Protein AF-A0A1I8I3X9-F1 (afdb_monomer_lite)

pLDDT: mean 83.06, std 10.06, range [55.97, 96.38]

Structure (mmCIF, N/CA/C/O backbone):
data_AF-A0A1I8I3X9-F1
#
_entry.id   AF-A0A1I8I3X9-F1
#
loop_
_atom_site.group_PDB
_atom_site.id
_atom_site.type_symbol
_atom_site.label_atom_id
_atom_site.label_alt_id
_atom_site.label_comp_id
_atom_site.label_asym_id
_atom_site.label_entity_id
_atom_site.label_seq_id
_atom_site.pdbx_PDB_ins_code
_atom_site.Cartn_x
_atom_site.Cartn_y
_atom_site.Cartn_z
_atom_site.occupancy
_atom_site.B_iso_or_equiv
_atom_site.auth_seq_id
_atom_site.auth_comp_id
_atom_site.auth_asym_id
_atom_site.auth_atom_id
_atom_site.pdbx_PDB_model_num
ATOM 1 N N . MET A 1 1 ? 7.802 4.369 -27.222 1.00 78.00 1 MET A N 1
ATOM 2 C CA . MET A 1 1 ? 7.535 5.773 -26.812 1.00 78.00 1 MET A CA 1
ATOM 3 C C . MET A 1 1 ? 6.047 6.148 -26.765 1.00 78.00 1 MET A C 1
ATOM 5 O O . MET A 1 1 ? 5.448 5.953 -25.715 1.00 78.00 1 MET A O 1
ATOM 9 N N . LEU A 1 2 ? 5.402 6.639 -27.840 1.00 81.94 2 LEU A N 1
ATOM 10 C CA . LEU A 1 2 ? 4.015 7.159 -27.764 1.00 81.94 2 LEU A CA 1
ATOM 11 C C . LEU A 1 2 ? 2.985 6.113 -27.310 1.00 81.94 2 LEU A C 1
ATOM 13 O O . LEU A 1 2 ? 2.137 6.417 -26.478 1.00 81.94 2 LEU A O 1
ATOM 17 N N . LEU A 1 3 ? 3.082 4.875 -27.800 1.00 85.06 3 LEU A N 1
ATOM 18 C CA . LEU A 1 3 ? 2.169 3.793 -27.419 1.00 85.06 3 LEU A CA 1
ATOM 19 C C . LEU A 1 3 ? 2.319 3.388 -25.942 1.00 85.06 3 LEU A C 1
ATOM 21 O O . LEU A 1 3 ? 1.323 3.149 -25.270 1.00 85.06 3 LEU A O 1
ATOM 25 N N . LEU A 1 4 ? 3.549 3.382 -25.419 1.00 81.75 4 LEU A N 1
ATOM 26 C CA . LEU A 1 4 ? 3.837 3.112 -24.005 1.00 81.75 4 LEU A CA 1
ATOM 27 C C . LEU A 1 4 ? 3.327 4.227 -23.094 1.00 81.75 4 LEU A C 1
ATOM 29 O O . LEU A 1 4 ? 2.744 3.937 -22.054 1.00 81.75 4 LEU A O 1
ATOM 33 N N . LEU A 1 5 ? 3.489 5.487 -23.505 1.00 84.06 5 LEU A N 1
ATOM 34 C CA . LEU A 1 5 ? 2.930 6.635 -22.792 1.00 84.06 5 LEU A CA 1
ATOM 35 C C . LEU A 1 5 ? 1.397 6.539 -22.720 1.00 84.06 5 LEU A C 1
ATOM 37 O O . LEU A 1 5 ? 0.822 6.644 -21.638 1.00 84.06 5 LEU A O 1
ATOM 41 N N . HIS A 1 6 ? 0.739 6.274 -23.854 1.00 88.44 6 HIS A N 1
ATOM 42 C CA . HIS A 1 6 ? -0.712 6.080 -23.896 1.00 88.44 6 HIS A CA 1
ATOM 43 C C . HIS A 1 6 ? -1.144 4.889 -23.034 1.00 88.44 6 HIS A C 1
ATOM 45 O O . HIS A 1 6 ? -2.090 5.007 -22.260 1.00 88.44 6 HIS A O 1
ATOM 51 N N . PHE A 1 7 ? -0.434 3.760 -23.105 1.00 88.00 7 PHE A N 1
ATOM 52 C CA . PHE A 1 7 ? -0.714 2.583 -22.284 1.00 88.00 7 PHE A CA 1
ATOM 53 C C . PHE A 1 7 ? -0.582 2.871 -20.782 1.00 88.00 7 PHE A C 1
ATOM 55 O O . PHE A 1 7 ? -1.478 2.517 -20.016 1.00 88.00 7 PHE A O 1
ATOM 62 N N . ALA A 1 8 ? 0.492 3.543 -20.358 1.00 85.38 8 ALA A N 1
ATOM 63 C CA . ALA A 1 8 ? 0.720 3.902 -18.960 1.00 85.38 8 ALA A CA 1
ATOM 64 C C . ALA A 1 8 ? -0.388 4.824 -18.425 1.00 85.38 8 ALA A C 1
ATOM 66 O O . ALA A 1 8 ? -0.934 4.572 -17.349 1.00 85.38 8 ALA A O 1
ATOM 67 N N . LEU A 1 9 ? -0.776 5.841 -19.203 1.00 86.56 9 LEU A N 1
ATOM 68 C CA . LEU A 1 9 ? -1.862 6.759 -18.849 1.00 86.56 9 LEU A CA 1
ATOM 69 C C . LEU A 1 9 ? -3.211 6.038 -18.761 1.00 86.56 9 LEU A C 1
ATOM 71 O O . LEU A 1 9 ? -3.914 6.172 -17.760 1.00 86.56 9 LEU A O 1
ATOM 75 N N . LEU A 1 10 ? -3.555 5.225 -19.764 1.00 87.56 10 LEU A N 1
ATOM 76 C CA . LEU A 1 10 ? -4.795 4.444 -19.758 1.00 87.56 10 LEU A CA 1
ATOM 77 C C . LEU A 1 10 ? -4.847 3.486 -18.565 1.00 87.56 10 LEU A C 1
ATOM 79 O O . LEU A 1 10 ? -5.894 3.355 -17.929 1.00 87.56 10 LEU A O 1
ATOM 83 N N . LYS A 1 11 ? -3.723 2.849 -18.213 1.00 87.44 11 LYS A N 1
ATOM 84 C CA . LYS A 1 11 ? -3.639 1.970 -17.042 1.00 87.44 11 LYS A CA 1
ATOM 85 C C . LYS A 1 11 ? -3.824 2.735 -15.739 1.00 87.44 11 LYS A C 1
ATOM 87 O O . LYS A 1 11 ? -4.622 2.286 -14.919 1.00 87.44 11 LYS A O 1
ATOM 92 N N . LEU A 1 12 ? -3.189 3.896 -15.580 1.00 86.00 12 LEU A N 1
ATOM 93 C CA . LEU A 1 12 ? -3.364 4.752 -14.404 1.00 86.00 12 LEU A CA 1
ATOM 94 C C . LEU A 1 12 ? -4.833 5.179 -14.228 1.00 86.00 12 LEU A C 1
ATOM 96 O O . LEU A 1 12 ? -5.385 5.064 -13.135 1.00 86.00 12 LEU A O 1
ATOM 100 N N . VAL A 1 13 ? -5.485 5.606 -15.314 1.00 88.88 13 VAL A N 1
ATOM 101 C CA . VAL A 1 13 ? -6.902 6.003 -15.299 1.00 88.88 13 VAL A CA 1
ATOM 102 C C . VAL A 1 13 ? -7.798 4.806 -14.988 1.00 88.88 13 VAL A C 1
ATOM 104 O O . VAL A 1 13 ? -8.651 4.892 -14.108 1.00 88.88 13 VAL A O 1
ATOM 107 N N . SER A 1 14 ? -7.582 3.664 -15.649 1.00 84.81 14 SER A N 1
ATOM 108 C CA . SER A 1 14 ? -8.362 2.449 -15.386 1.00 84.81 14 SER A CA 1
ATOM 109 C C . SER A 1 14 ? -8.220 1.976 -13.938 1.00 84.81 14 SER A C 1
ATOM 111 O O . SER A 1 14 ? -9.215 1.592 -13.327 1.00 84.81 14 SER A O 1
ATOM 113 N N . ALA A 1 15 ? -7.017 2.087 -13.360 1.00 84.50 15 ALA A N 1
ATOM 114 C CA . ALA A 1 15 ? -6.761 1.774 -11.963 1.00 84.50 15 ALA A CA 1
ATOM 115 C C . ALA A 1 15 ? -7.572 2.702 -11.050 1.00 84.50 15 ALA A C 1
ATOM 117 O O . ALA A 1 15 ? -8.326 2.215 -10.211 1.00 84.50 15 ALA A O 1
ATOM 118 N N . ALA A 1 16 ? -7.507 4.019 -11.265 1.00 86.44 16 ALA A N 1
ATOM 119 C CA . ALA A 1 16 ? -8.288 4.988 -10.495 1.00 86.44 16 ALA A CA 1
ATOM 120 C C . ALA A 1 16 ? -9.801 4.708 -10.564 1.00 86.44 16 ALA A C 1
ATOM 122 O O . ALA A 1 16 ? -10.480 4.739 -9.538 1.00 86.44 16 ALA A O 1
ATOM 123 N N . VAL A 1 17 ? -10.318 4.347 -11.743 1.00 87.94 17 VAL A N 1
ATOM 124 C CA . VAL A 1 17 ? -11.725 3.955 -11.902 1.00 87.94 17 VAL A CA 1
ATOM 125 C C . VAL A 1 17 ? -12.014 2.689 -11.095 1.00 87.94 17 VAL A C 1
ATOM 127 O O . VAL A 1 17 ? -12.882 2.720 -10.231 1.00 87.94 17 VAL A O 1
ATOM 130 N N . THR A 1 18 ? -11.250 1.606 -11.260 1.00 85.44 18 THR A N 1
ATOM 131 C CA . THR A 1 18 ? -11.492 0.360 -10.504 1.00 85.44 18 THR A CA 1
ATOM 132 C C . THR A 1 18 ? -11.433 0.540 -8.986 1.00 85.44 18 THR A C 1
ATOM 134 O O . THR A 1 18 ? -12.204 -0.099 -8.280 1.00 85.44 18 THR A O 1
ATOM 137 N N . LEU A 1 19 ? -10.594 1.453 -8.485 1.00 83.12 19 LEU A N 1
ATOM 138 C CA . LEU A 1 19 ? -10.468 1.746 -7.052 1.00 83.12 19 LEU A CA 1
ATOM 139 C C . LEU A 1 19 ? -11.648 2.533 -6.471 1.00 83.12 19 LEU A C 1
ATOM 141 O O . LEU A 1 19 ? -11.844 2.523 -5.256 1.00 83.12 19 LEU A O 1
ATOM 145 N N . THR A 1 20 ? -12.415 3.229 -7.311 1.00 84.62 20 THR A N 1
ATOM 146 C CA . THR A 1 20 ? -13.597 3.994 -6.879 1.00 84.62 20 THR A CA 1
ATOM 147 C C . THR A 1 20 ? -14.881 3.167 -6.914 1.00 84.62 20 THR A C 1
ATOM 149 O O . THR A 1 20 ? -15.842 3.508 -6.224 1.00 84.62 20 THR A O 1
ATOM 152 N N . LEU A 1 21 ? -14.905 2.060 -7.663 1.00 85.56 21 LEU A N 1
ATOM 153 C CA . LEU A 1 21 ? -16.034 1.135 -7.663 1.00 85.56 21 LEU A CA 1
ATOM 154 C C . LEU A 1 21 ? -16.099 0.357 -6.338 1.00 85.56 21 LEU A C 1
ATOM 156 O O . LEU A 1 21 ? -15.089 -0.080 -5.793 1.00 85.56 21 LEU A O 1
ATOM 160 N N . ALA A 1 22 ? -17.315 0.131 -5.835 1.00 80.94 22 ALA A N 1
ATOM 161 C CA . ALA A 1 22 ? -17.578 -0.632 -4.611 1.00 80.94 22 ALA A CA 1
ATOM 162 C C . ALA A 1 22 ? -17.464 -2.155 -4.834 1.00 80.94 22 ALA A C 1
ATOM 164 O O . ALA A 1 22 ? -18.365 -2.918 -4.488 1.00 80.94 22 ALA A O 1
ATOM 165 N N . ILE A 1 23 ? -16.366 -2.594 -5.447 1.00 84.00 23 ILE A N 1
ATOM 166 C CA . ILE A 1 23 ? -16.070 -3.995 -5.756 1.00 84.00 23 ILE A CA 1
ATOM 167 C C . ILE A 1 23 ? -14.858 -4.413 -4.910 1.00 84.00 23 ILE A C 1
ATOM 169 O O . ILE A 1 23 ? -13.932 -3.616 -4.740 1.00 84.00 23 ILE A O 1
ATOM 173 N N . PRO A 1 24 ? -14.821 -5.639 -4.356 1.00 80.69 24 PRO A N 1
ATOM 174 C CA . PRO A 1 24 ? -13.625 -6.152 -3.697 1.00 80.69 24 PRO A CA 1
ATOM 175 C C . PRO A 1 24 ? -12.499 -6.350 -4.727 1.00 80.69 24 PRO A C 1
ATOM 177 O O . PRO A 1 24 ? -12.389 -7.403 -5.349 1.00 80.69 24 PRO A O 1
ATOM 180 N N . THR A 1 25 ? -11.664 -5.329 -4.925 1.00 83.38 25 THR A N 1
ATOM 181 C CA . THR A 1 25 ? -10.515 -5.361 -5.847 1.00 83.38 25 THR A CA 1
ATOM 182 C C . THR A 1 25 ? -9.208 -5.054 -5.124 1.00 83.38 25 THR A C 1
ATOM 184 O O . THR A 1 25 ? -9.158 -4.187 -4.253 1.00 83.38 25 THR A O 1
ATOM 187 N N . GLY A 1 26 ? -8.129 -5.737 -5.511 1.00 86.25 26 GLY A N 1
ATOM 188 C CA . GLY A 1 26 ? -6.782 -5.461 -5.009 1.00 86.25 26 GLY A CA 1
ATOM 189 C C . GLY A 1 26 ? -6.113 -4.276 -5.716 1.00 86.25 26 GLY A C 1
ATOM 190 O O . GLY A 1 26 ? -6.253 -4.105 -6.924 1.00 86.25 26 GLY A O 1
ATOM 191 N N . VAL A 1 27 ? -5.333 -3.488 -4.969 1.00 90.06 27 VAL A N 1
ATOM 192 C CA . VAL A 1 27 ? -4.646 -2.270 -5.465 1.00 90.06 27 VAL A CA 1
ATOM 193 C C . VAL A 1 27 ? -3.213 -2.541 -5.938 1.00 90.06 27 VAL A C 1
ATOM 195 O O . VAL A 1 27 ? -2.652 -1.790 -6.734 1.00 90.06 27 VAL A O 1
ATOM 198 N N . PHE A 1 28 ? -2.612 -3.636 -5.473 1.00 90.81 28 PHE A N 1
ATOM 199 C CA . PHE A 1 28 ? -1.201 -3.944 -5.708 1.00 90.81 28 PHE A CA 1
ATOM 200 C C . PHE A 1 28 ? -0.868 -4.165 -7.190 1.00 90.81 28 PHE A C 1
ATOM 202 O O . PHE A 1 28 ? 0.012 -3.510 -7.737 1.00 90.81 28 PHE A O 1
ATOM 209 N N . MET A 1 29 ? -1.591 -5.053 -7.873 1.00 91.44 29 MET A N 1
ATOM 210 C CA . MET A 1 29 ? -1.261 -5.389 -9.258 1.00 91.44 29 MET A CA 1
ATOM 211 C C . MET A 1 29 ? -1.474 -4.234 -10.262 1.00 91.44 29 MET A C 1
ATOM 213 O O . MET A 1 29 ? -0.584 -4.010 -11.083 1.00 91.44 29 MET A O 1
ATOM 217 N N . PRO A 1 30 ? -2.570 -3.443 -10.221 1.00 90.56 30 PRO A N 1
ATOM 218 C CA . PRO A 1 30 ? -2.718 -2.321 -11.153 1.00 90.56 30 PRO A CA 1
ATOM 219 C C . PRO A 1 30 ? -1.665 -1.225 -10.937 1.00 90.56 30 PRO A C 1
ATOM 221 O O . PRO A 1 30 ? -1.196 -0.636 -11.911 1.00 90.56 30 PRO A O 1
ATOM 224 N N . THR A 1 31 ? -1.246 -0.982 -9.690 1.00 91.50 31 THR A N 1
ATOM 225 C CA . THR A 1 31 ? -0.169 -0.025 -9.396 1.00 91.50 31 THR A CA 1
ATOM 226 C C . THR A 1 31 ? 1.187 -0.557 -9.854 1.00 91.50 31 THR A C 1
ATOM 228 O O . THR A 1 31 ? 1.925 0.168 -10.518 1.00 91.50 31 THR A O 1
ATOM 231 N N . PHE A 1 32 ? 1.488 -1.836 -9.626 1.00 93.38 32 PHE A N 1
ATOM 232 C CA . PHE A 1 32 ? 2.722 -2.455 -10.112 1.00 93.38 32 PHE A CA 1
ATOM 233 C C . PHE A 1 32 ? 2.862 -2.358 -11.640 1.00 93.38 32 PHE A C 1
ATOM 235 O O . PHE A 1 32 ? 3.897 -1.918 -12.140 1.00 93.38 32 PHE A O 1
ATOM 242 N N . VAL A 1 33 ? 1.803 -2.690 -12.389 1.00 92.25 33 VAL A N 1
ATOM 243 C CA . VAL A 1 33 ? 1.802 -2.618 -13.863 1.00 92.25 33 VAL A CA 1
ATOM 244 C C . VAL A 1 33 ? 1.948 -1.178 -14.361 1.00 92.25 33 VAL A C 1
ATOM 246 O O . VAL A 1 33 ? 2.691 -0.936 -15.314 1.00 92.25 33 VAL A O 1
ATOM 249 N N . ALA A 1 34 ? 1.278 -0.213 -13.723 1.00 91.62 34 ALA A N 1
ATOM 250 C CA . ALA A 1 34 ? 1.431 1.200 -14.065 1.00 91.62 34 ALA A CA 1
ATOM 251 C C . A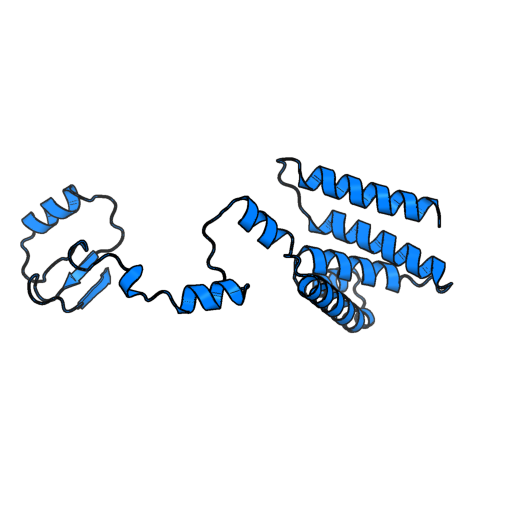LA A 1 34 ? 2.874 1.685 -13.830 1.00 91.62 34 ALA A C 1
ATOM 253 O O . ALA A 1 34 ? 3.461 2.313 -14.711 1.00 91.62 34 ALA A O 1
ATOM 254 N N . GLY A 1 35 ? 3.475 1.329 -12.691 1.00 93.06 35 GLY A N 1
ATOM 255 C CA . GLY A 1 35 ? 4.874 1.634 -12.387 1.00 93.06 35 GLY A CA 1
ATOM 256 C C . GLY A 1 35 ? 5.853 0.979 -13.364 1.00 93.06 35 GLY A C 1
ATOM 257 O O . GLY A 1 35 ? 6.774 1.637 -13.841 1.00 93.06 35 GLY A O 1
ATOM 258 N N . ALA A 1 36 ? 5.623 -0.282 -13.739 1.00 92.94 36 ALA A N 1
ATOM 259 C CA . ALA A 1 36 ? 6.459 -0.990 -14.706 1.00 92.94 36 ALA A CA 1
ATOM 260 C C . ALA A 1 36 ? 6.412 -0.346 -16.101 1.00 92.94 36 ALA A C 1
ATOM 262 O O . ALA A 1 36 ? 7.447 -0.217 -16.757 1.00 92.94 36 ALA A O 1
ATOM 263 N N . ALA A 1 37 ? 5.236 0.123 -16.536 1.00 91.75 37 ALA A N 1
ATOM 264 C CA . ALA A 1 37 ? 5.095 0.861 -17.790 1.00 91.75 37 ALA A CA 1
ATOM 265 C C . ALA A 1 37 ? 5.884 2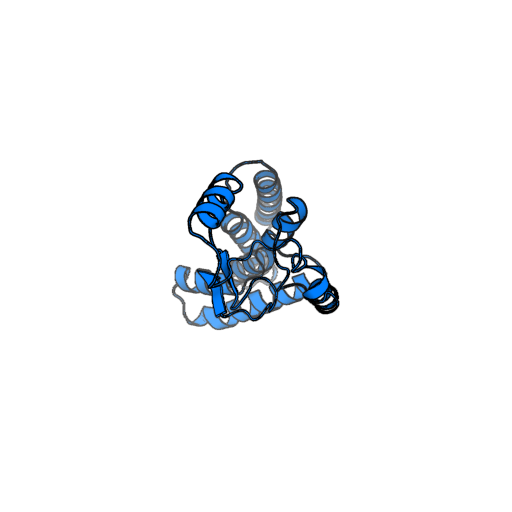.184 -17.769 1.00 91.75 37 ALA A C 1
ATOM 267 O O . ALA A 1 37 ? 6.548 2.519 -18.752 1.00 91.75 37 ALA A O 1
ATOM 268 N N . ILE A 1 38 ? 5.869 2.901 -16.638 1.00 90.31 38 ILE A N 1
ATOM 269 C CA . ILE A 1 38 ? 6.663 4.125 -16.441 1.00 90.31 38 ILE A CA 1
ATOM 270 C C . ILE A 1 38 ? 8.167 3.806 -16.445 1.00 90.31 38 ILE A C 1
ATOM 272 O O . ILE A 1 38 ? 8.938 4.497 -17.106 1.00 90.31 38 ILE A O 1
ATOM 276 N N . GLY A 1 39 ? 8.593 2.737 -15.769 1.00 91.56 39 GLY A N 1
ATOM 277 C CA . GLY A 1 39 ? 9.994 2.304 -15.760 1.00 91.56 39 GLY A CA 1
ATOM 278 C C . GLY A 1 39 ? 10.507 1.898 -17.136 1.00 91.56 39 GLY A C 1
ATOM 279 O O . GLY A 1 39 ? 11.632 2.234 -17.503 1.00 91.56 39 GLY A O 1
ATOM 280 N N . ARG A 1 40 ? 9.666 1.235 -17.937 1.00 90.06 40 ARG A N 1
ATOM 281 C CA . ARG A 1 40 ? 9.995 0.907 -19.328 1.00 90.06 40 ARG A CA 1
ATOM 282 C C . ARG A 1 40 ? 10.136 2.164 -20.185 1.00 90.06 40 ARG A C 1
ATOM 284 O O . ARG A 1 40 ? 11.081 2.254 -20.960 1.00 90.06 40 ARG A O 1
ATOM 291 N N . LEU A 1 41 ? 9.244 3.143 -20.015 1.00 89.56 41 LEU A N 1
ATOM 292 C CA . LEU A 1 41 ? 9.349 4.432 -20.701 1.00 89.56 41 LEU A CA 1
ATOM 293 C C . LEU A 1 41 ? 10.658 5.157 -20.346 1.00 89.56 41 LEU A C 1
ATOM 295 O O . LEU A 1 41 ? 11.306 5.704 -21.234 1.00 89.56 41 LEU A O 1
ATOM 299 N N . TYR A 1 42 ? 11.065 5.127 -19.073 1.00 89.31 42 TYR A N 1
ATOM 300 C CA . TYR A 1 42 ? 12.346 5.686 -18.636 1.00 89.31 42 TYR A CA 1
ATOM 301 C C . TYR A 1 42 ? 13.542 4.977 -19.289 1.00 89.31 42 TYR A C 1
ATOM 303 O O . TYR A 1 42 ? 14.424 5.649 -19.819 1.00 89.31 42 TYR A O 1
ATOM 311 N N . GLY A 1 43 ? 13.543 3.640 -19.332 1.00 88.69 43 GLY A N 1
ATOM 312 C CA . GLY A 1 43 ? 14.600 2.861 -19.992 1.00 88.69 43 GLY A CA 1
ATOM 313 C C . GLY A 1 43 ? 14.761 3.197 -21.479 1.00 88.69 43 GLY A C 1
ATOM 314 O O . GLY A 1 43 ? 15.883 3.404 -21.942 1.00 88.69 43 GLY A O 1
ATOM 315 N N . GLU A 1 44 ? 13.646 3.350 -22.206 1.00 87.25 44 GLU A N 1
ATOM 316 C CA . GLU A 1 44 ? 13.675 3.776 -23.613 1.00 87.25 44 GLU A CA 1
ATOM 317 C C . GLU A 1 44 ? 14.228 5.205 -23.778 1.00 87.25 44 GLU A C 1
ATOM 319 O O . GLU A 1 44 ? 14.962 5.472 -24.727 1.00 87.25 44 GLU A O 1
ATOM 324 N N . LEU A 1 45 ? 13.895 6.129 -22.867 1.00 87.00 45 LEU A N 1
ATOM 325 C CA . LEU A 1 45 ? 14.374 7.521 -22.907 1.00 87.00 45 LEU A CA 1
ATOM 326 C C . LEU A 1 45 ? 15.865 7.640 -22.596 1.00 87.00 45 LEU A C 1
ATOM 328 O O . LEU A 1 45 ? 16.553 8.468 -23.188 1.00 87.00 45 LEU A O 1
ATOM 332 N N . SER A 1 46 ? 16.372 6.821 -21.679 1.00 85.19 46 SER A N 1
ATOM 333 C CA . SER A 1 46 ? 17.786 6.818 -21.305 1.00 85.19 46 SER A CA 1
ATOM 334 C C . SER A 1 46 ? 18.690 6.125 -22.330 1.00 85.19 46 SER A C 1
ATOM 336 O O . SER A 1 46 ? 19.901 6.101 -22.127 1.00 85.19 46 SER A O 1
ATOM 338 N N . GLY A 1 47 ? 18.134 5.532 -23.394 1.00 82.38 47 GLY A N 1
ATOM 339 C CA . GLY A 1 47 ? 18.892 4.786 -24.407 1.00 82.38 47 GLY A CA 1
ATOM 340 C C . GLY A 1 47 ? 19.512 3.476 -23.898 1.00 82.38 47 GLY A C 1
ATOM 341 O O . GLY A 1 47 ? 20.170 2.770 -24.657 1.00 82.38 47 GLY A O 1
ATOM 342 N N . HIS A 1 48 ? 19.283 3.133 -22.629 1.00 77.56 48 HIS A N 1
ATOM 343 C CA . HIS A 1 48 ? 19.751 1.916 -21.979 1.00 77.56 48 HIS A CA 1
ATOM 344 C C . HIS A 1 48 ? 18.548 1.025 -21.710 1.00 77.56 48 HIS A C 1
ATOM 346 O O . HIS A 1 48 ? 17.918 1.099 -20.650 1.00 77.56 48 HIS A O 1
ATOM 352 N N . ASP A 1 49 ? 18.232 0.182 -22.689 1.00 72.56 49 ASP A N 1
ATOM 353 C CA . ASP A 1 49 ? 17.030 -0.643 -22.687 1.00 72.56 49 ASP A CA 1
ATOM 354 C C . ASP A 1 49 ? 17.197 -1.890 -21.797 1.00 72.56 49 ASP A C 1
ATOM 356 O O . ASP A 1 49 ? 17.078 -3.038 -22.225 1.00 72.56 49 ASP A O 1
ATOM 360 N N . HIS A 1 50 ? 17.534 -1.662 -20.526 1.00 80.00 50 HIS A N 1
ATOM 361 C CA . HIS A 1 50 ? 17.709 -2.713 -19.538 1.00 80.00 50 HIS A CA 1
ATOM 362 C C . HIS A 1 50 ? 16.378 -3.052 -18.855 1.00 80.00 50 HIS A C 1
ATOM 364 O O . HIS A 1 50 ? 15.670 -2.150 -18.393 1.00 80.00 50 HIS A O 1
ATOM 370 N N . PRO A 1 51 ? 16.055 -4.352 -18.697 1.00 79.75 51 PRO A N 1
ATOM 371 C CA . PRO A 1 51 ? 14.840 -4.795 -18.011 1.00 79.75 51 PRO A CA 1
ATOM 372 C C . PRO A 1 51 ? 14.785 -4.339 -16.541 1.00 79.75 51 PRO A C 1
ATOM 374 O O . PRO A 1 51 ? 13.723 -4.233 -15.945 1.00 79.75 51 PRO A O 1
ATOM 377 N N . VAL A 1 52 ? 15.922 -3.982 -15.952 1.00 87.75 52 VAL A N 1
ATOM 378 C CA . VAL A 1 52 ? 16.026 -3.540 -14.556 1.00 87.75 52 VAL A CA 1
ATOM 379 C C . VAL A 1 52 ? 15.085 -2.366 -14.242 1.00 87.75 52 VAL A C 1
ATOM 381 O O . VAL A 1 52 ? 14.447 -2.356 -13.189 1.00 87.75 52 VAL A O 1
ATOM 384 N N . TRP A 1 53 ? 14.930 -1.406 -15.162 1.00 90.19 53 TRP A N 1
ATOM 385 C CA . TRP A 1 53 ? 14.146 -0.190 -14.917 1.00 90.19 53 TRP A CA 1
ATOM 386 C C . TRP A 1 53 ? 12.646 -0.441 -14.751 1.00 90.19 53 TRP A C 1
ATOM 388 O O . TRP A 1 53 ? 12.007 0.239 -13.946 1.00 90.19 53 TRP A O 1
ATOM 398 N N . PHE A 1 54 ? 12.077 -1.425 -15.461 1.00 90.88 54 PHE A N 1
ATOM 399 C CA . PHE A 1 54 ? 10.655 -1.751 -15.304 1.00 90.88 54 PHE A CA 1
ATOM 400 C C . PHE A 1 54 ? 10.389 -2.357 -13.923 1.00 90.88 54 PHE A C 1
ATOM 402 O O . PHE A 1 54 ? 9.405 -2.002 -13.274 1.00 90.88 54 PHE A O 1
ATOM 409 N N . VAL A 1 55 ? 11.283 -3.237 -13.457 1.00 92.75 55 VAL A N 1
ATOM 410 C CA . VAL A 1 55 ? 11.132 -3.914 -12.165 1.00 92.75 55 VAL A CA 1
ATOM 411 C C . VAL A 1 55 ? 11.250 -2.902 -11.033 1.00 92.75 55 VAL A C 1
ATOM 413 O O . VAL A 1 55 ? 10.421 -2.873 -10.121 1.00 92.75 55 VAL A O 1
ATOM 416 N N . LEU A 1 56 ? 12.248 -2.023 -11.135 1.00 94.25 56 LEU A N 1
ATOM 417 C CA . LEU A 1 56 ? 12.545 -1.013 -10.133 1.00 94.25 56 LEU A CA 1
ATOM 418 C C . LEU A 1 56 ? 11.390 -0.019 -9.967 1.00 94.25 56 LEU A C 1
ATOM 420 O O . LEU A 1 56 ? 10.908 0.193 -8.855 1.00 94.25 56 LEU A O 1
ATOM 424 N N . ALA A 1 57 ? 10.892 0.531 -11.076 1.00 94.56 57 ALA A N 1
ATOM 425 C CA . ALA A 1 57 ? 9.784 1.480 -11.054 1.00 94.56 57 ALA A CA 1
ATOM 426 C C . ALA A 1 57 ? 8.457 0.827 -10.632 1.00 94.56 57 ALA A C 1
ATOM 428 O O . ALA A 1 57 ? 7.679 1.440 -9.898 1.00 94.56 57 ALA A O 1
ATOM 429 N N . GLY A 1 58 ? 8.203 -0.420 -11.045 1.00 94.44 58 GLY A N 1
ATOM 430 C CA . GLY A 1 58 ? 7.034 -1.191 -10.610 1.00 94.44 58 GLY A CA 1
ATOM 431 C C . GLY A 1 58 ? 7.028 -1.433 -9.099 1.00 94.44 58 GLY A C 1
ATOM 432 O O . GLY A 1 58 ? 6.028 -1.164 -8.422 1.00 94.44 58 GLY A O 1
ATOM 433 N N . ALA A 1 59 ? 8.161 -1.877 -8.546 1.00 95.31 59 ALA A N 1
ATOM 434 C CA . ALA A 1 59 ? 8.333 -2.073 -7.108 1.00 95.31 59 ALA A CA 1
ATOM 435 C C . ALA A 1 59 ? 8.176 -0.753 -6.338 1.00 95.31 59 ALA A C 1
ATOM 437 O O . ALA A 1 59 ? 7.431 -0.695 -5.359 1.00 95.31 59 ALA A O 1
ATOM 438 N N . ALA A 1 60 ? 8.826 0.315 -6.807 1.00 96.12 60 ALA A N 1
ATOM 439 C CA . ALA A 1 60 ? 8.800 1.630 -6.174 1.00 96.12 60 ALA A CA 1
ATOM 440 C C . ALA A 1 60 ? 7.397 2.245 -6.138 1.00 96.12 60 ALA A C 1
ATOM 442 O O . ALA A 1 60 ? 6.960 2.720 -5.092 1.00 96.12 60 ALA A O 1
ATOM 443 N N . PHE A 1 61 ? 6.667 2.196 -7.255 1.00 94.69 61 PHE A N 1
ATOM 444 C CA . PHE A 1 61 ? 5.322 2.763 -7.339 1.00 94.69 61 PHE A CA 1
ATOM 445 C C . PHE A 1 61 ? 4.305 1.962 -6.517 1.00 94.69 61 PHE A C 1
ATOM 447 O O . PHE A 1 61 ? 3.488 2.549 -5.810 1.00 94.69 61 PHE A O 1
ATOM 454 N N . SER A 1 62 ? 4.374 0.625 -6.557 1.00 94.81 62 SER A N 1
ATOM 455 C CA . SER A 1 62 ? 3.520 -0.226 -5.714 1.00 94.81 62 SER A CA 1
ATOM 456 C C . SER A 1 62 ? 3.834 -0.057 -4.224 1.00 94.81 62 SER A C 1
ATOM 458 O O . SER A 1 62 ? 2.907 0.043 -3.424 1.00 94.81 62 SER A O 1
ATOM 460 N N . GLY A 1 63 ? 5.116 0.052 -3.858 1.00 94.69 63 GLY A N 1
ATOM 461 C CA . GLY A 1 63 ? 5.557 0.303 -2.484 1.00 94.69 63 GLY A CA 1
ATOM 462 C C . GLY A 1 63 ? 5.094 1.653 -1.954 1.00 94.69 63 GLY A C 1
ATOM 463 O O . GLY A 1 63 ? 4.530 1.704 -0.864 1.00 94.69 63 GLY A O 1
ATOM 464 N N . ALA A 1 64 ? 5.222 2.711 -2.762 1.00 94.44 64 ALA A N 1
ATOM 465 C CA . ALA A 1 64 ? 4.681 4.029 -2.441 1.00 94.44 64 ALA A CA 1
ATOM 466 C C . ALA A 1 64 ? 3.158 3.990 -2.275 1.00 94.44 64 ALA A C 1
ATOM 468 O O . ALA A 1 64 ? 2.635 4.521 -1.305 1.00 94.44 64 ALA A O 1
ATOM 469 N N . ALA A 1 65 ? 2.423 3.306 -3.155 1.00 92.38 65 ALA A N 1
ATOM 470 C CA . ALA A 1 65 ? 0.967 3.224 -3.040 1.00 92.38 65 ALA A CA 1
ATOM 471 C C . ALA A 1 65 ? 0.502 2.549 -1.733 1.00 92.38 65 ALA A C 1
ATOM 473 O O . ALA A 1 65 ? -0.514 2.953 -1.157 1.00 92.38 65 ALA A O 1
ATOM 474 N N . THR A 1 66 ? 1.227 1.533 -1.255 1.00 92.00 66 THR A N 1
ATOM 475 C CA . THR A 1 66 ? 0.881 0.789 -0.032 1.00 92.00 66 THR A CA 1
ATOM 476 C C . THR A 1 66 ? 1.550 1.325 1.232 1.00 92.00 66 THR A C 1
ATOM 478 O O . THR A 1 66 ? 1.087 1.005 2.325 1.00 92.00 66 THR A O 1
ATOM 481 N N . GLY A 1 67 ? 2.605 2.131 1.109 1.00 91.25 67 GLY A N 1
ATOM 482 C CA . GLY A 1 67 ? 3.426 2.596 2.227 1.00 91.25 67 GLY A CA 1
ATOM 483 C C . GLY A 1 67 ? 4.268 1.489 2.867 1.00 91.25 67 GLY A C 1
ATOM 484 O O . GLY A 1 67 ? 4.549 1.553 4.062 1.00 91.25 67 GLY A O 1
ATOM 485 N N . THR A 1 68 ? 4.649 0.452 2.111 1.00 93.06 68 THR A N 1
ATOM 486 C CA . THR A 1 68 ? 5.395 -0.707 2.635 1.00 93.06 68 THR A CA 1
ATOM 487 C C . THR A 1 68 ? 6.712 -0.930 1.895 1.00 93.06 68 THR A C 1
ATOM 489 O O . THR A 1 68 ? 6.854 -0.592 0.724 1.00 93.06 68 THR A O 1
ATOM 492 N N . LEU A 1 69 ? 7.699 -1.517 2.584 1.00 95.06 69 LEU A N 1
ATOM 493 C CA . LEU A 1 69 ? 8.962 -1.967 1.974 1.00 95.06 69 LEU A CA 1
ATOM 494 C C . LEU A 1 69 ? 8.880 -3.413 1.448 1.00 95.06 69 LEU A C 1
ATOM 496 O O . LEU A 1 69 ? 9.722 -3.834 0.658 1.00 95.06 69 LEU A O 1
ATOM 500 N N . SER A 1 70 ? 7.855 -4.171 1.857 1.00 95.19 70 SER A N 1
ATOM 501 C CA . SER A 1 70 ? 7.656 -5.577 1.478 1.00 95.19 70 SER A CA 1
ATOM 502 C C . SER A 1 70 ? 7.420 -5.783 -0.017 1.00 95.19 70 SER A C 1
ATOM 504 O O . SER A 1 70 ? 7.658 -6.877 -0.517 1.00 95.19 70 SER A O 1
ATOM 506 N N . THR A 1 71 ? 7.007 -4.746 -0.752 1.00 93.75 71 THR A N 1
ATOM 507 C CA . THR A 1 71 ? 6.840 -4.825 -2.210 1.00 93.75 71 THR A CA 1
ATOM 508 C C . THR A 1 71 ? 8.152 -5.154 -2.914 1.00 93.75 71 THR A C 1
ATOM 510 O O . THR A 1 71 ? 8.144 -5.911 -3.877 1.00 93.75 71 THR A O 1
ATOM 513 N N . SER A 1 72 ? 9.285 -4.676 -2.389 1.00 93.94 72 SER A N 1
ATOM 514 C CA . SER A 1 72 ? 10.610 -5.037 -2.894 1.00 93.94 72 SER A CA 1
ATOM 515 C C . SER A 1 72 ? 10.896 -6.534 -2.741 1.00 93.94 72 SER A C 1
ATOM 517 O O . SER A 1 72 ? 11.390 -7.160 -3.674 1.00 93.94 72 SER A O 1
ATOM 519 N N . LEU A 1 73 ? 10.533 -7.121 -1.594 1.00 93.19 73 LEU A N 1
ATOM 520 C CA . LEU A 1 73 ? 10.720 -8.552 -1.339 1.00 93.19 73 LEU A CA 1
ATOM 521 C C . LEU A 1 73 ? 9.850 -9.407 -2.260 1.00 93.19 73 LEU A C 1
ATOM 523 O O . LEU A 1 73 ? 10.361 -10.341 -2.862 1.00 93.19 73 LEU A O 1
ATOM 527 N N . ILE A 1 74 ? 8.577 -9.040 -2.442 1.00 93.88 74 ILE A N 1
ATOM 528 C CA . ILE A 1 74 ? 7.669 -9.733 -3.372 1.00 93.88 74 ILE A CA 1
ATOM 529 C C . ILE A 1 74 ? 8.257 -9.731 -4.788 1.00 93.88 74 ILE A C 1
ATOM 531 O O . ILE A 1 74 ? 8.247 -10.740 -5.484 1.00 93.88 74 ILE A O 1
ATOM 535 N N . VAL A 1 75 ? 8.787 -8.591 -5.226 1.00 92.00 75 VAL A N 1
ATOM 536 C CA . VAL A 1 75 ? 9.357 -8.444 -6.568 1.00 92.00 75 VAL A CA 1
ATOM 537 C C . VAL A 1 75 ? 10.662 -9.222 -6.720 1.00 92.00 75 VAL A C 1
ATOM 539 O O . VAL A 1 75 ? 10.880 -9.836 -7.764 1.00 92.00 75 VAL A O 1
ATOM 542 N N . PHE A 1 76 ? 11.503 -9.241 -5.686 1.00 89.81 76 PHE A N 1
ATOM 543 C CA . PHE A 1 76 ? 12.684 -10.099 -5.628 1.00 89.81 76 PHE A CA 1
ATOM 544 C C . PHE A 1 76 ? 12.301 -11.581 -5.739 1.00 89.81 76 PHE A C 1
ATOM 546 O O . PHE A 1 76 ? 12.855 -12.281 -6.583 1.00 89.81 76 PHE A O 1
ATOM 553 N N . GLU A 1 77 ? 11.320 -12.041 -4.961 1.00 92.44 77 GLU A N 1
ATOM 554 C CA . GLU A 1 77 ? 10.856 -13.432 -4.992 1.00 92.44 77 GLU A CA 1
ATOM 555 C C . GLU A 1 77 ? 10.318 -13.826 -6.373 1.00 92.44 77 GLU A C 1
ATOM 557 O O . GLU A 1 77 ? 10.620 -14.910 -6.865 1.00 92.44 77 GLU A O 1
ATOM 562 N N . VAL A 1 78 ? 9.566 -12.933 -7.025 1.00 91.25 78 VAL A N 1
ATOM 563 C CA . VAL A 1 78 ? 9.021 -13.172 -8.372 1.00 91.25 78 VAL A CA 1
ATOM 564 C C . VAL A 1 78 ? 10.109 -13.139 -9.449 1.00 91.25 78 VAL A C 1
ATOM 566 O O . VAL A 1 78 ? 10.022 -13.884 -10.423 1.00 91.25 78 VAL A O 1
ATOM 569 N N . THR A 1 79 ? 11.124 -12.284 -9.302 1.00 90.31 79 THR A N 1
ATOM 570 C CA . THR A 1 79 ? 12.204 -12.157 -10.297 1.00 90.31 79 THR A CA 1
ATOM 571 C C . THR A 1 79 ? 13.240 -13.274 -10.156 1.00 90.31 79 THR A C 1
ATOM 573 O O . THR A 1 79 ? 13.814 -13.703 -11.152 1.00 90.31 79 THR A O 1
ATOM 576 N N . GLY A 1 80 ? 13.495 -13.751 -8.934 1.00 87.44 80 GLY A N 1
ATOM 577 C CA . GLY A 1 80 ? 14.477 -14.801 -8.649 1.00 87.44 80 GLY A CA 1
ATOM 578 C C . GLY A 1 80 ? 15.943 -14.368 -8.783 1.00 87.44 80 GLY A C 1
ATOM 579 O O . GLY A 1 80 ? 16.833 -15.204 -8.648 1.00 87.44 80 GLY A O 1
ATOM 580 N N . ASP A 1 81 ? 16.211 -13.080 -9.027 1.00 87.75 81 ASP A N 1
ATOM 581 C CA . ASP A 1 81 ? 17.560 -12.526 -9.158 1.00 87.75 81 ASP A CA 1
ATOM 582 C C . ASP A 1 81 ? 17.976 -11.767 -7.888 1.00 87.75 81 ASP A C 1
ATOM 584 O O . ASP A 1 81 ? 17.403 -10.737 -7.520 1.00 87.75 81 ASP A O 1
ATOM 588 N N . ILE A 1 82 ? 19.009 -12.278 -7.219 1.00 87.94 82 ILE A N 1
ATOM 589 C CA . ILE A 1 82 ? 19.535 -11.740 -5.960 1.00 87.94 82 ILE A CA 1
ATOM 590 C C . ILE A 1 82 ? 20.249 -10.404 -6.183 1.00 87.94 82 ILE A C 1
ATOM 592 O O . ILE A 1 82 ? 20.233 -9.553 -5.292 1.00 87.94 82 ILE A O 1
ATOM 596 N N . SER A 1 83 ? 20.822 -10.155 -7.363 1.00 89.44 83 SER A N 1
ATOM 597 C CA . SER A 1 83 ? 21.489 -8.879 -7.652 1.00 89.44 83 SER A CA 1
ATOM 598 C C . SER A 1 83 ? 20.522 -7.693 -7.614 1.00 89.44 83 SER A C 1
ATOM 600 O O . SER A 1 83 ? 20.934 -6.558 -7.361 1.00 89.44 83 SER A O 1
ATOM 602 N N . LEU A 1 84 ? 19.228 -7.953 -7.804 1.00 88.62 84 LEU A N 1
ATOM 603 C CA . LEU A 1 84 ? 18.198 -6.928 -7.872 1.00 88.62 84 LEU A CA 1
ATOM 604 C C . LEU A 1 84 ? 17.671 -6.485 -6.495 1.00 88.62 84 LEU A C 1
ATOM 606 O O . LEU A 1 84 ? 17.040 -5.435 -6.404 1.00 88.62 84 LEU A O 1
ATOM 610 N N . ILE A 1 85 ? 17.973 -7.214 -5.414 1.00 90.88 85 ILE A N 1
ATOM 611 C CA . ILE A 1 85 ? 17.379 -6.965 -4.089 1.00 90.88 85 ILE A CA 1
ATOM 612 C C . ILE A 1 85 ? 17.775 -5.609 -3.483 1.00 90.88 85 ILE A C 1
ATOM 614 O O . ILE A 1 85 ? 16.942 -4.882 -2.942 1.00 90.88 85 ILE A O 1
ATOM 618 N N . ILE A 1 86 ? 19.054 -5.239 -3.582 1.00 93.56 86 ILE A N 1
ATOM 619 C CA . ILE A 1 86 ? 19.577 -3.984 -3.030 1.00 93.56 86 ILE A CA 1
ATOM 620 C C . ILE A 1 86 ? 18.967 -2.773 -3.754 1.00 93.56 86 ILE A C 1
ATOM 622 O O . ILE A 1 86 ? 18.411 -1.903 -3.073 1.00 93.56 86 ILE A O 1
ATOM 626 N N . PRO A 1 87 ? 19.019 -2.681 -5.101 1.00 92.56 87 PRO A N 1
ATOM 627 C CA . PRO A 1 87 ? 18.463 -1.525 -5.790 1.00 92.56 87 PRO A CA 1
ATOM 628 C C . PRO A 1 87 ? 16.944 -1.420 -5.610 1.00 92.56 87 PRO A C 1
ATOM 630 O O . PRO A 1 87 ? 16.449 -0.303 -5.442 1.00 92.56 87 PRO A O 1
ATOM 633 N N . THR A 1 88 ? 16.191 -2.527 -5.582 1.00 93.81 88 THR A N 1
ATOM 634 C CA . THR A 1 88 ? 14.731 -2.466 -5.380 1.00 93.81 88 THR A CA 1
ATOM 635 C C . THR A 1 88 ? 14.367 -1.968 -3.993 1.00 93.81 88 THR A C 1
ATOM 637 O O . THR A 1 88 ? 13.488 -1.115 -3.878 1.00 93.81 88 THR A O 1
ATOM 640 N N . ILE A 1 89 ? 15.061 -2.416 -2.939 1.00 95.81 89 ILE A N 1
ATOM 641 C CA . ILE A 1 89 ? 14.826 -1.904 -1.581 1.00 95.81 89 ILE A CA 1
ATOM 642 C C . ILE A 1 89 ? 15.104 -0.399 -1.532 1.00 95.81 89 ILE A C 1
ATOM 644 O O . ILE A 1 89 ? 14.279 0.354 -1.014 1.00 95.81 89 ILE A O 1
ATOM 648 N N . LEU A 1 90 ? 16.225 0.049 -2.105 1.00 96.00 90 LEU A N 1
ATOM 649 C CA . LEU A 1 90 ? 16.586 1.466 -2.119 1.00 96.00 90 LEU A CA 1
ATOM 650 C C . LEU A 1 90 ? 15.561 2.309 -2.891 1.00 96.00 90 LEU A C 1
ATOM 652 O O . LEU A 1 90 ? 15.148 3.367 -2.420 1.00 96.00 90 LEU A O 1
ATOM 656 N N . SER A 1 91 ? 15.108 1.823 -4.045 1.00 94.81 91 SER A N 1
ATOM 657 C CA . SER A 1 91 ? 14.107 2.511 -4.861 1.00 94.81 91 SER A CA 1
ATOM 658 C C . SER A 1 91 ? 12.763 2.640 -4.138 1.00 94.81 91 SER A C 1
ATOM 660 O O . SER A 1 91 ? 12.195 3.732 -4.083 1.00 94.81 91 SER A O 1
ATOM 662 N N . VAL A 1 92 ? 12.291 1.560 -3.505 1.00 96.19 92 VAL A N 1
ATOM 663 C CA . VAL A 1 92 ? 11.055 1.575 -2.708 1.00 96.19 92 VAL A CA 1
ATOM 664 C C . VAL A 1 92 ? 11.189 2.491 -1.492 1.00 96.19 92 VAL A C 1
ATOM 666 O O . VAL A 1 92 ? 10.255 3.224 -1.170 1.00 96.19 92 VAL A O 1
ATOM 669 N N . LEU A 1 93 ? 12.351 2.505 -0.836 1.00 96.38 93 LEU A N 1
ATOM 670 C CA . LEU A 1 93 ? 12.608 3.386 0.301 1.00 96.38 93 LEU A CA 1
ATOM 671 C C . LEU A 1 93 ? 12.543 4.865 -0.101 1.00 96.38 93 LEU A C 1
ATOM 673 O O . LEU A 1 93 ? 11.877 5.647 0.576 1.00 96.38 93 LEU A O 1
ATOM 677 N N . ILE A 1 94 ? 13.184 5.238 -1.213 1.00 96.31 94 ILE A N 1
ATOM 678 C CA . ILE A 1 94 ? 13.153 6.611 -1.739 1.00 96.31 94 ILE A CA 1
ATOM 679 C C . ILE A 1 94 ? 11.724 7.004 -2.124 1.00 96.31 94 ILE A C 1
ATOM 681 O O . ILE A 1 94 ? 11.279 8.098 -1.780 1.00 96.31 94 ILE A O 1
ATOM 685 N N . ALA A 1 95 ? 10.982 6.117 -2.787 1.00 95.12 95 ALA A N 1
ATOM 686 C CA . ALA A 1 95 ? 9.602 6.383 -3.181 1.00 95.12 95 ALA A CA 1
ATOM 687 C C . ALA A 1 95 ? 8.678 6.563 -1.962 1.00 95.12 95 ALA A C 1
ATOM 689 O O . ALA A 1 95 ? 7.902 7.520 -1.906 1.00 95.12 95 ALA A O 1
ATOM 690 N N . ASN A 1 96 ? 8.818 5.707 -0.946 1.00 93.69 96 ASN A N 1
ATOM 691 C CA . ASN A 1 96 ? 8.095 5.840 0.318 1.00 93.69 96 ASN A CA 1
ATOM 692 C C . ASN A 1 96 ? 8.462 7.135 1.043 1.00 93.69 96 ASN A C 1
ATOM 694 O O . ASN A 1 96 ? 7.582 7.811 1.574 1.00 93.69 96 ASN A O 1
ATOM 698 N N . PHE A 1 97 ? 9.740 7.511 1.064 1.00 94.19 97 PHE A N 1
ATOM 699 C CA . PHE A 1 97 ? 10.170 8.773 1.654 1.00 94.19 97 PHE A CA 1
ATOM 700 C C . PHE A 1 97 ? 9.568 9.974 0.914 1.00 94.19 97 PHE A C 1
ATOM 702 O O . PHE A 1 97 ? 9.010 10.861 1.556 1.00 94.19 97 PHE A O 1
ATOM 709 N N . ALA A 1 98 ? 9.605 9.974 -0.421 1.00 94.31 98 ALA A N 1
ATOM 710 C CA . ALA A 1 98 ? 9.023 11.028 -1.247 1.00 94.31 98 ALA A CA 1
ATOM 711 C C . ALA A 1 98 ? 7.510 11.175 -1.016 1.00 94.31 98 ALA A C 1
ATOM 713 O O . ALA A 1 98 ? 7.022 12.291 -0.844 1.00 94.31 98 ALA A O 1
ATOM 714 N N . MET A 1 99 ? 6.776 10.062 -0.922 1.00 92.06 99 MET A N 1
ATOM 715 C CA . MET A 1 99 ? 5.348 10.073 -0.583 1.00 92.06 99 MET A CA 1
ATOM 716 C C . MET A 1 99 ? 5.086 10.782 0.758 1.00 92.06 99 MET A C 1
ATOM 718 O O . MET A 1 99 ? 4.206 11.644 0.843 1.00 92.06 99 MET A O 1
ATOM 722 N N . HIS A 1 100 ? 5.845 10.438 1.804 1.00 87.88 100 HIS A N 1
ATOM 723 C CA . HIS A 1 100 ? 5.688 11.060 3.122 1.00 87.88 100 HIS A CA 1
ATOM 724 C C . HIS A 1 100 ? 6.124 12.530 3.119 1.00 87.88 100 HIS A C 1
ATOM 726 O O . HIS A 1 100 ? 5.474 13.358 3.757 1.00 87.88 100 HIS A O 1
ATOM 732 N N . ALA A 1 101 ? 7.179 12.874 2.373 1.00 90.50 101 ALA A N 1
ATOM 733 C CA . ALA A 1 101 ? 7.644 14.249 2.208 1.00 90.50 101 ALA A CA 1
ATOM 734 C C . ALA A 1 101 ? 6.596 15.135 1.512 1.00 90.50 101 ALA A C 1
ATOM 736 O O . ALA A 1 101 ? 6.430 16.296 1.882 1.00 90.50 101 ALA A O 1
ATOM 737 N N . CYS A 1 102 ? 5.826 14.582 0.571 1.00 88.94 102 CYS A N 1
ATOM 738 C CA . CYS A 1 102 ? 4.686 15.259 -0.053 1.00 88.94 102 CYS A CA 1
ATOM 739 C C . CYS A 1 102 ? 3.446 15.366 0.856 1.00 88.94 102 CYS A C 1
ATOM 741 O O . CYS A 1 102 ? 2.434 15.930 0.442 1.00 88.94 102 CYS A O 1
ATOM 743 N N . GLY A 1 103 ? 3.482 14.826 2.080 1.00 82.94 103 GLY A N 1
ATOM 744 C CA . GLY A 1 103 ? 2.360 14.870 3.023 1.00 82.94 103 GLY A CA 1
ATOM 745 C C . GLY A 1 103 ? 1.167 13.994 2.626 1.00 82.94 103 GLY A C 1
ATOM 746 O O . GLY A 1 103 ? 0.089 14.113 3.213 1.00 82.94 103 GLY A O 1
ATOM 747 N N . THR A 1 104 ? 1.340 13.119 1.634 1.00 86.94 104 THR A N 1
ATOM 748 C CA . THR A 1 104 ? 0.310 12.169 1.202 1.00 86.94 104 THR A CA 1
ATOM 749 C C . THR A 1 104 ? 0.298 10.933 2.097 1.00 86.94 104 THR A C 1
ATOM 751 O O . THR A 1 104 ? 1.342 10.497 2.576 1.00 86.94 104 THR A O 1
ATOM 754 N N . LEU A 1 105 ? -0.891 10.375 2.339 1.00 86.62 105 LEU A N 1
ATOM 755 C CA . LEU A 1 105 ? -1.045 9.116 3.068 1.00 86.62 105 LEU A CA 1
ATOM 756 C C . LEU A 1 105 ? -1.092 7.947 2.072 1.00 86.62 105 LEU A C 1
ATOM 758 O O . LEU A 1 105 ? -1.679 8.112 0.997 1.00 86.62 105 LEU A O 1
ATOM 762 N N . PRO A 1 106 ? -0.558 6.769 2.439 1.00 90.56 106 PRO A N 1
ATOM 763 C CA . PRO A 1 106 ? -0.701 5.569 1.626 1.00 90.56 106 PRO A CA 1
ATOM 764 C C . PRO A 1 106 ? -2.177 5.177 1.472 1.00 90.56 106 PRO A C 1
ATOM 766 O O . PRO A 1 106 ? -3.037 5.545 2.282 1.00 90.56 106 PRO A O 1
ATOM 769 N N . PHE A 1 107 ? -2.481 4.404 0.428 1.00 89.44 107 PHE A N 1
ATOM 770 C CA . PHE A 1 107 ? -3.856 4.115 0.010 1.00 89.44 107 PHE A CA 1
ATOM 771 C C . PHE A 1 107 ? -4.713 3.491 1.124 1.00 89.44 107 PHE A C 1
ATOM 773 O O . PHE A 1 107 ? -5.873 3.863 1.307 1.00 89.44 107 PHE A O 1
ATOM 780 N N . TYR A 1 108 ? -4.153 2.554 1.891 1.00 88.94 108 TYR A N 1
ATOM 781 C CA . TYR A 1 108 ? -4.897 1.857 2.943 1.00 88.94 108 TYR A CA 1
ATOM 782 C C . TYR A 1 108 ? -5.248 2.775 4.119 1.00 88.94 108 TYR A C 1
ATOM 784 O O . TYR A 1 108 ? -6.395 2.772 4.573 1.00 88.94 108 TYR A O 1
ATOM 792 N N . ASP A 1 109 ? -4.317 3.628 4.546 1.00 87.75 109 ASP A N 1
ATOM 793 C CA . ASP A 1 109 ? -4.568 4.620 5.597 1.00 87.75 109 ASP A CA 1
ATOM 794 C C . ASP A 1 109 ? -5.588 5.667 5.139 1.00 87.75 109 ASP A C 1
ATOM 796 O O . ASP A 1 109 ? -6.469 6.080 5.903 1.00 87.75 109 ASP A O 1
ATOM 800 N N . LEU A 1 110 ? -5.527 6.054 3.862 1.00 88.56 110 LEU A N 1
ATOM 801 C CA . LEU A 1 110 ? -6.523 6.925 3.250 1.00 88.56 110 LEU A CA 1
ATOM 802 C C . LEU A 1 110 ? -7.917 6.277 3.267 1.00 88.56 110 LEU A C 1
ATOM 804 O O . LEU A 1 110 ? -8.887 6.923 3.669 1.00 88.56 110 LEU A O 1
ATOM 808 N N . GLY A 1 111 ? -8.023 4.998 2.900 1.00 88.31 111 GLY A N 1
ATOM 809 C CA . GLY A 1 111 ? -9.282 4.251 2.927 1.00 88.31 111 GLY A CA 1
ATOM 810 C C . GLY A 1 111 ? -9.894 4.161 4.329 1.00 88.31 111 GLY A C 1
ATOM 811 O O . GLY A 1 111 ? -11.097 4.386 4.495 1.00 88.31 111 GLY A O 1
ATOM 812 N N . ILE A 1 112 ? -9.071 3.906 5.351 1.00 88.94 112 ILE A N 1
ATOM 813 C CA . ILE A 1 112 ? -9.491 3.899 6.764 1.00 88.94 112 ILE A CA 1
ATOM 814 C C . ILE A 1 112 ? -10.020 5.279 7.173 1.00 88.94 112 ILE A C 1
ATOM 816 O O . ILE A 1 112 ? -11.089 5.379 7.785 1.00 88.94 112 ILE A O 1
ATOM 820 N N . ARG A 1 113 ? -9.309 6.349 6.797 1.00 86.06 113 ARG A N 1
ATOM 821 C CA . ARG A 1 113 ? -9.688 7.732 7.114 1.00 86.06 113 ARG A CA 1
ATOM 822 C C . ARG A 1 113 ? -10.998 8.146 6.446 1.00 86.06 113 ARG A C 1
ATOM 824 O O . ARG A 1 113 ? -11.823 8.785 7.098 1.00 86.06 113 ARG A O 1
ATOM 831 N N . ILE A 1 114 ? -11.209 7.764 5.184 1.00 89.12 114 ILE A N 1
ATOM 832 C CA . ILE A 1 114 ? -12.455 8.028 4.447 1.00 89.12 114 ILE A CA 1
ATOM 833 C C . ILE A 1 114 ? -13.628 7.292 5.102 1.00 89.12 114 ILE A C 1
ATOM 835 O O . ILE A 1 114 ? -14.676 7.893 5.337 1.00 89.12 114 ILE A O 1
ATOM 839 N N . LYS A 1 115 ? -13.443 6.015 5.461 1.00 88.81 115 LYS A N 1
ATOM 840 C CA . LYS A 1 115 ? -14.481 5.197 6.111 1.00 88.81 115 LYS A CA 1
ATOM 841 C C . LYS A 1 115 ? -14.699 5.523 7.594 1.00 88.81 115 LYS A C 1
ATOM 843 O O . LYS A 1 115 ? -15.633 4.994 8.186 1.00 88.81 115 LYS A O 1
ATOM 848 N N . ARG A 1 116 ? -13.864 6.380 8.194 1.00 85.62 116 ARG A N 1
ATOM 849 C CA . ARG A 1 116 ? -13.896 6.752 9.623 1.00 85.62 116 ARG A CA 1
ATOM 850 C C . ARG A 1 116 ? -13.934 5.541 10.559 1.00 85.62 116 ARG A C 1
ATOM 852 O O . ARG A 1 116 ? -14.638 5.548 11.567 1.00 85.62 116 ARG A O 1
ATOM 859 N N . LEU A 1 117 ? -13.180 4.498 10.222 1.00 88.00 117 LEU A N 1
ATOM 860 C CA . LEU A 1 117 ? -13.109 3.314 11.071 1.00 88.00 117 LEU A CA 1
ATOM 861 C C . LEU A 1 117 ? -12.313 3.633 12.347 1.00 88.00 117 LEU A C 1
ATOM 863 O O . LEU A 1 117 ? -11.303 4.340 12.270 1.00 88.00 117 LEU A O 1
ATOM 867 N N . PRO A 1 118 ? -12.745 3.132 13.520 1.00 84.75 118 PRO A N 1
ATOM 868 C CA . PRO A 1 118 ? -12.010 3.311 14.763 1.00 84.75 118 PRO A CA 1
ATOM 869 C C . PRO A 1 118 ? -10.694 2.527 14.690 1.00 84.75 118 PRO A C 1
ATOM 871 O O . PRO A 1 118 ? -10.655 1.320 14.915 1.00 84.75 118 PRO A O 1
ATOM 874 N N . HIS A 1 119 ? -9.613 3.225 14.348 1.00 80.12 119 HIS A N 1
ATOM 875 C CA . HIS A 1 119 ? -8.259 2.686 14.295 1.00 80.12 119 HIS A CA 1
ATOM 876 C C . HIS A 1 119 ? -7.356 3.480 15.240 1.00 80.12 119 HIS A C 1
ATOM 878 O O . HIS A 1 119 ? -7.416 4.710 15.271 1.00 80.12 119 HIS A O 1
ATOM 884 N N . ALA A 1 120 ? -6.532 2.780 16.021 1.00 73.62 120 ALA A N 1
ATOM 885 C CA . ALA A 1 120 ? -5.550 3.416 16.888 1.00 73.62 120 ALA A CA 1
ATOM 886 C C . ALA A 1 120 ? -4.414 3.975 16.015 1.00 73.62 120 ALA A C 1
ATOM 888 O O . ALA A 1 120 ? -3.725 3.197 15.356 1.00 73.62 120 ALA A O 1
ATOM 889 N N . PRO A 1 121 ? -4.200 5.301 15.971 1.00 65.44 121 PRO A N 1
ATOM 890 C CA . PRO A 1 121 ? -3.219 5.882 15.071 1.00 65.44 121 PRO A CA 1
ATOM 891 C C . PRO A 1 121 ? -1.812 5.727 15.658 1.00 65.44 121 PRO A C 1
ATOM 893 O O . PRO A 1 121 ? -1.324 6.607 16.365 1.00 65.44 121 PRO A O 1
ATOM 896 N N . ILE A 1 122 ? -1.164 4.598 15.372 1.00 63.50 122 ILE A N 1
ATOM 897 C CA . ILE A 1 122 ? 0.235 4.339 15.756 1.00 63.50 122 ILE A CA 1
ATOM 898 C C . ILE A 1 122 ? 1.196 4.975 14.734 1.00 63.50 122 ILE A C 1
ATOM 900 O O . ILE A 1 122 ? 2.315 5.352 15.064 1.00 63.50 122 ILE A O 1
ATOM 904 N N . THR A 1 123 ? 0.751 5.146 13.490 1.00 62.16 123 THR A N 1
ATOM 905 C CA . THR A 1 123 ? 1.619 5.552 12.376 1.00 62.16 123 THR A CA 1
ATOM 906 C C . THR A 1 123 ? 1.778 7.068 12.250 1.00 62.16 123 THR A C 1
ATOM 908 O O . THR A 1 123 ? 2.798 7.549 11.768 1.00 62.16 123 THR A O 1
ATOM 911 N N . SER A 1 124 ? 0.793 7.861 12.689 1.00 63.25 124 SER A N 1
ATOM 912 C CA . SER A 1 124 ? 0.841 9.318 12.516 1.00 63.25 124 SER A CA 1
ATOM 913 C C . SER A 1 124 ? 1.398 10.025 13.765 1.00 63.25 124 SER A C 1
ATOM 915 O O . SER A 1 124 ? 0.731 10.009 14.810 1.00 63.25 124 SER A O 1
ATOM 917 N N . PRO A 1 125 ? 2.540 10.735 13.678 1.00 64.94 125 PRO A N 1
ATOM 918 C CA . PRO A 1 125 ? 3.158 11.400 14.831 1.00 64.94 125 PRO A CA 1
ATOM 919 C C . PRO A 1 125 ? 2.258 12.496 15.424 1.00 64.94 125 PRO A C 1
ATOM 921 O O . PRO A 1 125 ? 2.237 12.718 16.633 1.00 64.94 125 PRO A O 1
ATOM 924 N N . ILE A 1 126 ? 1.442 13.136 14.581 1.00 66.81 126 ILE A N 1
ATOM 925 C CA . ILE A 1 126 ? 0.514 14.204 14.973 1.00 66.81 126 ILE A CA 1
ATOM 926 C C . ILE A 1 126 ? -0.614 13.665 15.864 1.00 66.81 126 ILE A C 1
ATOM 928 O O . ILE A 1 126 ? -0.959 14.286 16.873 1.00 66.81 126 ILE A O 1
ATOM 932 N N . LEU A 1 127 ? -1.196 12.509 15.522 1.00 67.50 127 LEU A N 1
ATOM 933 C CA . LEU A 1 127 ? -2.258 11.922 16.344 1.00 67.50 127 LEU A CA 1
ATOM 934 C C . LEU A 1 127 ? -1.692 11.293 17.614 1.00 67.50 127 LEU A C 1
ATOM 936 O O . LEU A 1 127 ? -2.326 11.424 18.653 1.00 67.50 127 LEU A O 1
ATOM 940 N N . LEU A 1 128 ? -0.482 10.728 17.580 1.00 71.31 128 LEU A N 1
ATOM 941 C CA . LEU A 1 128 ? 0.218 10.275 18.786 1.00 71.31 128 LEU A CA 1
ATOM 942 C C . LEU A 1 128 ? 0.469 11.416 19.772 1.00 71.31 128 LEU A C 1
ATOM 944 O O . LEU A 1 128 ? 0.177 11.276 20.959 1.00 71.31 128 LEU A O 1
ATOM 948 N N . ALA A 1 129 ? 0.924 12.575 19.290 1.00 72.38 129 ALA A N 1
ATOM 949 C CA . ALA A 1 129 ? 1.090 13.762 20.126 1.00 72.38 129 ALA A CA 1
ATOM 950 C C . ALA A 1 129 ? -0.241 14.231 20.746 1.00 72.38 129 ALA A C 1
ATOM 952 O O . ALA A 1 129 ? -0.264 14.754 21.862 1.00 72.38 129 ALA A O 1
ATOM 953 N N . ARG A 1 130 ? -1.368 14.024 20.050 1.00 72.75 130 ARG A N 1
ATOM 954 C CA . ARG A 1 130 ? -2.711 14.338 20.557 1.00 72.75 130 ARG A CA 1
ATOM 955 C C . ARG A 1 130 ? -3.216 13.291 21.553 1.00 72.75 130 ARG A C 1
ATOM 957 O O . ARG A 1 130 ? -3.754 13.669 22.588 1.00 72.75 130 ARG A O 1
ATOM 964 N N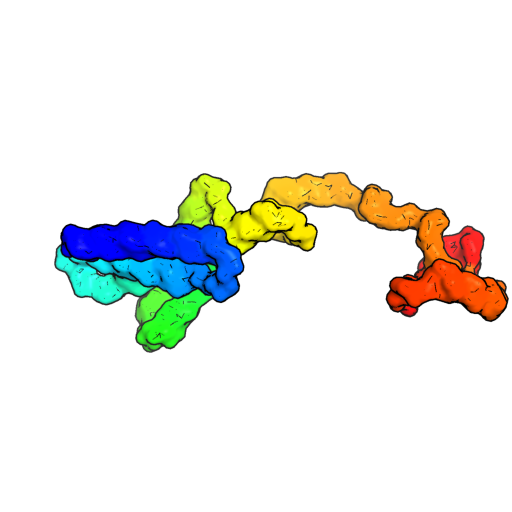 . CYS A 1 131 ? -3.009 12.007 21.273 1.00 70.69 131 CYS A N 1
ATOM 965 C CA . CYS A 1 131 ? -3.387 10.890 22.136 1.00 70.69 131 CYS A CA 1
ATOM 966 C C . CYS A 1 131 ? -2.559 10.850 23.425 1.00 70.69 131 CYS A C 1
ATOM 968 O O . CYS A 1 131 ? -3.115 10.557 24.475 1.00 70.69 131 CYS A O 1
ATOM 970 N N . SER A 1 132 ? -1.280 11.233 23.383 1.00 75.69 132 SER A N 1
ATOM 971 C CA . SER A 1 132 ? -0.412 11.338 24.567 1.00 75.69 132 SER A CA 1
ATOM 972 C C . SER A 1 132 ? -0.941 12.340 25.608 1.00 75.69 132 SER A C 1
ATOM 974 O O . SER A 1 132 ? -0.754 12.168 26.810 1.00 75.69 132 SER A O 1
ATOM 976 N N . LYS A 1 133 ? -1.689 13.364 25.171 1.00 81.69 133 LYS A N 1
ATOM 977 C CA . LYS A 1 133 ? -2.347 14.321 26.079 1.00 81.69 133 LYS A CA 1
ATOM 978 C C . LYS A 1 133 ? -3.600 13.755 26.752 1.00 81.69 133 LYS A C 1
ATOM 980 O O . LYS A 1 133 ? -4.048 14.317 27.751 1.00 81.69 133 LYS A O 1
ATOM 985 N N . ILE A 1 134 ? -4.176 12.682 26.212 1.00 83.12 134 ILE A N 1
ATOM 986 C CA . ILE A 1 134 ? -5.381 12.059 26.755 1.00 83.12 134 ILE A CA 1
ATOM 987 C C . ILE A 1 134 ? -4.955 11.142 27.897 1.00 83.12 134 ILE A C 1
ATOM 989 O O . ILE A 1 134 ? -4.275 10.137 27.699 1.00 83.12 134 ILE A O 1
ATOM 993 N N . LYS A 1 135 ? -5.368 11.481 29.117 1.00 82.81 135 LYS A N 1
ATOM 994 C CA . LYS A 1 135 ? -5.120 10.618 30.274 1.00 82.81 135 LYS A CA 1
ATOM 995 C C . LYS A 1 135 ? -6.119 9.471 30.271 1.00 82.81 135 LYS A C 1
ATOM 997 O O . LYS A 1 135 ? -7.299 9.667 29.988 1.00 82.81 135 LYS A O 1
ATOM 1002 N N . VAL A 1 136 ? -5.674 8.292 30.703 1.00 82.38 136 VAL A N 1
ATOM 1003 C CA . VAL A 1 136 ? -6.545 7.115 30.873 1.00 82.38 136 VAL A CA 1
ATOM 1004 C C . VAL A 1 136 ? -7.756 7.442 31.750 1.00 82.38 136 VAL A C 1
ATOM 1006 O O . VAL A 1 136 ? -8.848 6.960 31.479 1.00 82.38 136 VAL A O 1
ATOM 1009 N N . SER A 1 137 ? -7.612 8.339 32.731 1.00 82.50 137 SER A N 1
ATOM 1010 C CA . SER A 1 137 ? -8.714 8.778 33.595 1.00 82.50 137 SER A CA 1
ATOM 1011 C C . SER A 1 137 ? -9.885 9.435 32.856 1.00 82.50 137 SER A C 1
ATOM 1013 O O . SER A 1 137 ? -10.986 9.462 33.392 1.00 82.50 137 SER A O 1
ATOM 1015 N N . GLN A 1 138 ? -9.654 9.987 31.662 1.00 83.44 138 GLN A N 1
ATOM 1016 C CA . GLN A 1 138 ? -10.675 10.642 30.835 1.00 83.44 138 GLN A CA 1
ATOM 1017 C C . GLN A 1 138 ? -11.406 9.657 29.914 1.00 83.44 138 GLN A C 1
ATOM 1019 O O . GLN A 1 138 ? -12.494 9.961 29.439 1.00 83.44 138 GLN A O 1
ATOM 1024 N N . VAL A 1 139 ? -10.802 8.496 29.651 1.00 83.00 139 VAL A N 1
ATOM 1025 C CA . VAL A 1 139 ? -11.340 7.460 28.754 1.00 83.00 139 VAL A CA 1
ATOM 1026 C C . VAL A 1 139 ? -11.927 6.296 29.548 1.00 83.00 139 VAL A C 1
ATOM 1028 O O . VAL A 1 139 ? -12.890 5.670 29.110 1.00 83.00 139 VAL A O 1
ATOM 1031 N N . MET A 1 140 ? -11.363 5.999 30.723 1.00 83.25 140 MET A N 1
ATOM 1032 C CA . MET A 1 140 ? -11.847 4.927 31.579 1.00 83.25 140 MET A CA 1
ATOM 1033 C C . MET A 1 140 ? -13.283 5.209 32.018 1.00 83.25 140 MET A C 1
ATOM 1035 O O . MET A 1 140 ? -13.628 6.323 32.416 1.00 83.25 140 MET A O 1
ATOM 1039 N N . LEU A 1 141 ? -14.111 4.168 32.004 1.00 80.69 141 LEU A N 1
ATOM 1040 C CA . LEU A 1 141 ? -15.398 4.220 32.679 1.00 80.69 141 LEU A CA 1
ATOM 1041 C C . LEU A 1 141 ? -15.158 4.549 34.161 1.00 80.69 141 LEU A C 1
ATOM 1043 O O . LEU A 1 141 ? -14.340 3.877 34.802 1.00 80.69 141 LEU A O 1
ATOM 1047 N N . PRO A 1 142 ? -15.835 5.573 34.715 1.00 77.25 142 PRO A N 1
ATOM 1048 C CA . PRO A 1 142 ? -15.634 5.949 36.102 1.00 77.25 142 PRO A CA 1
ATOM 1049 C C . PRO A 1 142 ? -15.958 4.756 37.009 1.00 77.25 142 PRO A C 1
ATOM 1051 O O . PRO A 1 142 ? -16.918 4.020 36.749 1.00 77.25 142 PRO A O 1
ATOM 1054 N N . PRO A 1 143 ? -15.190 4.558 38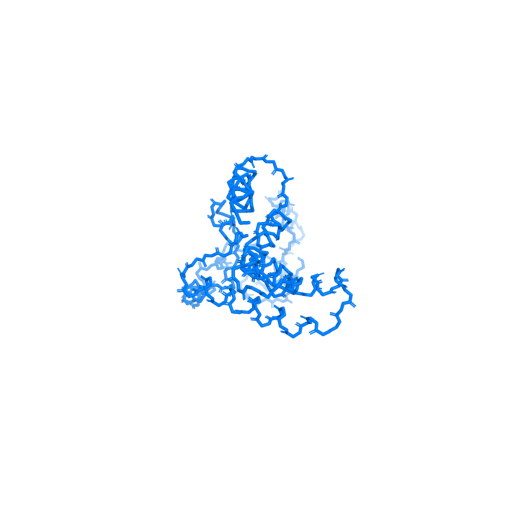.095 1.00 68.88 143 PRO A N 1
ATOM 1055 C CA . PRO A 1 143 ? -15.304 3.375 38.940 1.00 68.88 143 PRO A CA 1
ATOM 1056 C C . PRO A 1 143 ? -16.686 3.232 39.586 1.00 68.88 143 PRO A C 1
ATOM 1058 O O . PRO A 1 143 ? -17.032 2.139 40.013 1.00 68.88 143 PRO A O 1
ATOM 1061 N N . GLU A 1 144 ? -17.478 4.297 39.673 1.00 67.62 144 GLU A N 1
ATOM 1062 C CA . GLU A 1 144 ? -18.849 4.277 40.199 1.00 67.62 144 GLU A CA 1
ATOM 1063 C C . GLU A 1 144 ? -19.846 3.587 39.260 1.00 67.62 144 GLU A C 1
ATOM 1065 O O . GLU A 1 144 ? -20.817 2.999 39.723 1.00 67.62 144 GLU A O 1
ATOM 1070 N N . ARG A 1 145 ? -19.590 3.609 37.946 1.00 66.75 145 ARG A N 1
ATOM 1071 C CA . ARG A 1 145 ? -20.408 2.916 36.936 1.00 66.75 145 ARG A CA 1
ATOM 1072 C C . ARG A 1 145 ? -19.906 1.507 36.626 1.00 66.75 145 ARG A C 1
ATOM 1074 O O . ARG A 1 145 ? -20.552 0.780 35.878 1.00 66.75 145 ARG A O 1
ATOM 1081 N N . ALA A 1 146 ? -18.759 1.119 37.180 1.00 69.31 146 ALA A N 1
ATOM 1082 C CA . ALA A 1 146 ? -18.231 -0.224 37.022 1.00 69.31 146 ALA A CA 1
ATOM 1083 C C . ALA A 1 146 ? -19.022 -1.204 37.896 1.00 69.31 146 ALA A C 1
ATOM 1085 O O . ALA A 1 146 ? -19.120 -1.028 39.113 1.00 69.31 146 ALA A O 1
ATOM 1086 N N . VAL A 1 147 ? -19.539 -2.261 37.274 1.00 71.00 147 VAL A N 1
ATOM 1087 C CA . VAL A 1 147 ? -20.114 -3.407 37.978 1.00 71.00 147 VAL A CA 1
ATOM 1088 C C . VAL A 1 147 ? -19.000 -4.114 38.754 1.00 71.00 147 VAL A C 1
ATOM 1090 O O . VAL A 1 147 ? -17.967 -4.470 38.185 1.00 71.00 147 VAL A O 1
ATOM 1093 N N . LYS A 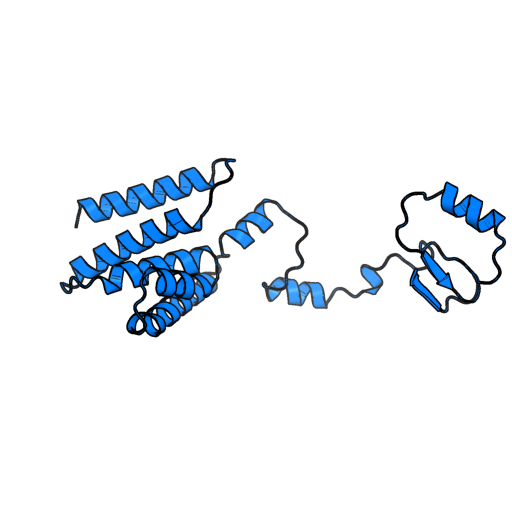1 148 ? -19.194 -4.294 40.062 1.00 71.62 148 LYS A N 1
ATOM 1094 C CA . LYS A 1 148 ? -18.213 -4.898 40.974 1.00 71.62 148 LYS A CA 1
ATOM 1095 C C . LYS A 1 148 ? -18.870 -6.000 41.783 1.00 71.62 148 LYS A C 1
ATOM 1097 O O . LYS A 1 148 ? -20.031 -5.865 42.160 1.00 71.62 148 LYS A O 1
ATOM 1102 N N . ILE A 1 149 ? -18.095 -7.035 42.084 1.00 72.00 149 ILE A N 1
ATOM 1103 C CA . ILE A 1 149 ? -18.491 -8.115 42.989 1.00 72.00 149 ILE A CA 1
ATOM 1104 C C . ILE A 1 149 ? -17.554 -8.075 44.194 1.00 72.00 149 ILE 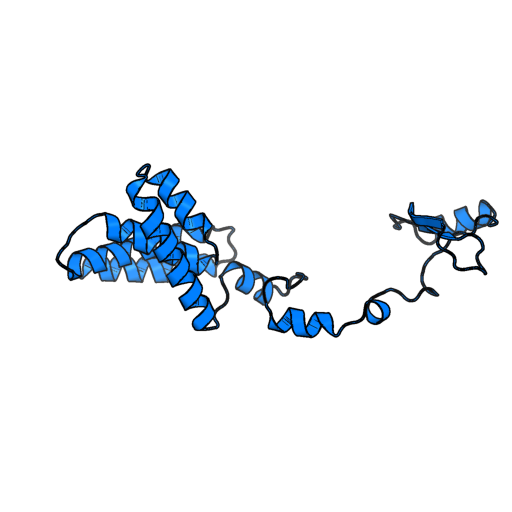A C 1
ATOM 1106 O O . ILE A 1 149 ? -16.329 -8.111 44.035 1.00 72.00 149 ILE A O 1
ATOM 1110 N N . GLY A 1 150 ? -18.123 -7.942 45.388 1.00 72.88 150 GLY A N 1
ATOM 1111 C CA . GLY A 1 150 ? -17.413 -8.071 46.652 1.00 72.88 150 GLY A CA 1
ATOM 1112 C C . GLY A 1 150 ? -17.327 -9.530 47.100 1.00 72.88 150 GLY A C 1
ATOM 1113 O O . GLY A 1 150 ? -18.255 -10.305 46.887 1.00 72.88 150 GLY A O 1
ATOM 1114 N N . LEU A 1 151 ? -16.246 -9.896 47.794 1.00 67.44 151 LEU A N 1
ATOM 1115 C CA . LEU A 1 151 ? -16.060 -11.244 48.355 1.00 67.44 151 LEU A CA 1
ATOM 1116 C C . LEU A 1 151 ? -17.135 -11.635 49.399 1.00 67.44 151 LEU A C 1
ATOM 1118 O O . LEU A 1 151 ? -17.274 -12.807 49.726 1.00 67.44 151 LEU A O 1
ATOM 1122 N N . GLY A 1 152 ? -17.881 -10.656 49.925 1.00 70.06 152 GLY A N 1
ATOM 1123 C CA . GLY A 1 152 ? -18.967 -10.844 50.894 1.00 70.06 152 GLY A CA 1
ATOM 1124 C C . GLY A 1 152 ? -20.386 -10.734 50.323 1.00 70.06 152 GLY A C 1
ATOM 1125 O O . GLY A 1 152 ? -21.334 -10.734 51.106 1.00 70.06 152 GLY A O 1
ATOM 1126 N N . ASP A 1 153 ? -20.560 -10.603 49.004 1.00 73.12 153 ASP A N 1
ATOM 1127 C CA . ASP A 1 153 ? -21.892 -10.472 48.400 1.00 73.12 153 ASP A CA 1
ATOM 1128 C C . ASP A 1 153 ? -22.601 -11.841 48.300 1.00 73.12 153 ASP A C 1
ATOM 1130 O O . ASP A 1 153 ? -22.013 -12.846 47.900 1.00 73.12 153 ASP A O 1
ATOM 1134 N N . THR A 1 154 ? -23.892 -11.898 48.649 1.00 78.12 154 THR A N 1
ATOM 1135 C CA . THR A 1 154 ? -24.694 -13.134 48.612 1.00 78.12 154 THR A CA 1
ATOM 1136 C C . THR A 1 154 ? -24.968 -13.597 47.174 1.00 78.12 154 THR A C 1
ATOM 1138 O O . THR A 1 154 ? -25.190 -12.783 46.274 1.00 78.12 154 THR A O 1
ATOM 1141 N N . ASN A 1 155 ? -25.085 -14.914 46.959 1.00 80.81 155 ASN A N 1
ATOM 1142 C CA . ASN A 1 155 ? -25.410 -15.505 45.650 1.00 80.81 155 ASN A CA 1
ATOM 1143 C C . ASN A 1 155 ? -26.699 -14.949 45.006 1.00 80.81 155 ASN A C 1
ATOM 1145 O O . ASN A 1 155 ? -26.793 -14.877 43.781 1.00 80.81 155 ASN A O 1
ATOM 1149 N N . ASP A 1 156 ? -27.680 -14.503 45.795 1.00 81.06 156 ASP A N 1
ATOM 1150 C CA . ASP A 1 156 ? -28.907 -13.891 45.266 1.00 81.06 156 ASP A CA 1
ATOM 1151 C C . ASP A 1 156 ? -28.684 -12.490 44.688 1.00 81.06 156 ASP A C 1
ATOM 1153 O O . ASP A 1 156 ? -29.323 -12.115 43.700 1.00 81.06 156 ASP A O 1
ATOM 1157 N N . ALA A 1 157 ? -27.751 -11.722 45.258 1.00 77.38 157 ALA A N 1
ATOM 1158 C CA . ALA A 1 157 ? -27.339 -10.438 44.702 1.00 77.38 157 ALA A CA 1
ATOM 1159 C C . ALA A 1 157 ? -26.618 -10.650 43.364 1.00 77.38 157 ALA A C 1
ATOM 1161 O O . ALA A 1 157 ? -26.937 -9.973 42.386 1.00 77.38 157 ALA A O 1
ATOM 1162 N N . LEU A 1 158 ? -25.747 -11.664 43.288 1.00 77.94 158 LEU A N 1
ATOM 1163 C CA . LEU A 1 158 ? -25.071 -12.057 42.051 1.00 77.94 158 LEU A CA 1
ATOM 1164 C C . LEU A 1 158 ? -26.068 -12.501 40.972 1.00 77.94 158 LEU A C 1
ATOM 1166 O O . LEU A 1 158 ? -25.998 -12.035 39.834 1.00 77.94 158 LEU A O 1
ATOM 1170 N N . ARG A 1 159 ? -27.051 -13.338 41.328 1.00 81.50 159 ARG A N 1
ATOM 1171 C CA . ARG A 1 159 ? -28.114 -13.773 40.405 1.00 81.50 159 ARG A CA 1
ATOM 1172 C C . ARG A 1 159 ? -28.931 -12.597 39.874 1.00 81.50 159 ARG A C 1
ATOM 1174 O O . ARG A 1 159 ? -29.231 -12.560 38.682 1.00 81.50 159 ARG A O 1
ATOM 1181 N N . LYS A 1 160 ? -29.280 -11.623 40.721 1.00 83.19 160 LYS A N 1
ATOM 1182 C CA . LYS A 1 160 ? -29.980 -10.398 40.289 1.00 83.19 160 LYS A CA 1
ATOM 1183 C C . LYS A 1 160 ? -29.124 -9.549 39.348 1.00 83.19 160 LYS A C 1
ATOM 1185 O O . LYS A 1 160 ? -29.661 -8.949 38.419 1.00 83.19 160 LYS A O 1
ATOM 1190 N N . LEU A 1 161 ? -27.814 -9.510 39.573 1.00 78.69 161 LEU A N 1
ATOM 1191 C CA . LEU A 1 161 ? -26.885 -8.711 38.784 1.00 78.69 161 LEU A CA 1
ATOM 1192 C C . LEU A 1 161 ? -26.642 -9.326 37.397 1.00 78.69 161 LEU A C 1
ATOM 1194 O O . LEU A 1 161 ? -26.773 -8.624 36.395 1.00 78.69 161 LEU A O 1
ATOM 1198 N N . LEU A 1 162 ? -26.417 -10.640 37.326 1.00 79.50 162 LEU A N 1
ATOM 1199 C CA . LEU A 1 162 ? -26.301 -11.381 36.063 1.00 79.50 162 LEU A CA 1
ATOM 1200 C C . LEU A 1 162 ? -27.590 -11.309 35.232 1.00 79.50 162 LEU A C 1
ATOM 1202 O O . LEU A 1 162 ? -27.534 -11.170 34.015 1.00 79.50 162 LEU A O 1
ATOM 1206 N N . ARG A 1 163 ? -28.763 -11.320 35.884 1.00 82.81 163 ARG A N 1
ATOM 1207 C CA . ARG A 1 163 ? -30.049 -11.113 35.193 1.00 82.81 163 ARG A CA 1
ATOM 1208 C C . ARG A 1 163 ? -30.215 -9.698 34.635 1.00 82.81 163 ARG A C 1
ATOM 1210 O O . ARG A 1 163 ? -30.870 -9.540 33.613 1.00 82.81 163 ARG A O 1
ATOM 1217 N N . ARG A 1 164 ? -29.659 -8.672 35.293 1.00 82.75 164 ARG A N 1
ATOM 1218 C CA . ARG A 1 164 ? -29.718 -7.280 34.808 1.00 82.75 164 ARG A CA 1
ATOM 1219 C C . ARG A 1 164 ? -28.784 -7.019 33.632 1.00 82.75 164 ARG A C 1
ATOM 1221 O O . ARG A 1 164 ? -29.089 -6.155 32.816 1.00 82.75 164 ARG A O 1
ATOM 1228 N N . HIS A 1 165 ? -27.665 -7.731 33.555 1.00 79.62 165 HIS A N 1
ATOM 1229 C CA . HIS A 1 165 ? -26.661 -7.510 32.523 1.00 79.62 165 HIS A CA 1
ATOM 1230 C C . HIS A 1 165 ? -26.132 -8.836 31.956 1.00 79.62 165 HIS A C 1
ATOM 1232 O O . HIS A 1 165 ? -25.066 -9.295 32.366 1.00 79.62 165 HIS A O 1
ATOM 1238 N N . PRO A 1 166 ? -26.852 -9.441 30.994 1.00 74.31 166 PRO A N 1
ATOM 1239 C CA . PRO A 1 166 ? -26.503 -10.754 30.447 1.00 74.31 166 PRO A CA 1
ATOM 1240 C C . PRO A 1 166 ? -25.262 -10.759 29.534 1.00 74.31 166 PRO A C 1
ATOM 1242 O O . PRO A 1 166 ? -24.736 -11.827 29.253 1.00 74.31 166 PRO A O 1
ATOM 1245 N N . ASN A 1 167 ? -24.775 -9.591 29.092 1.00 75.44 167 ASN A N 1
ATOM 1246 C CA . ASN A 1 167 ? -23.733 -9.471 28.058 1.00 75.44 167 ASN A CA 1
ATOM 1247 C C . ASN A 1 167 ? -22.335 -9.098 28.599 1.00 75.44 167 ASN A C 1
ATOM 1249 O O . ASN A 1 167 ? -21.494 -8.631 27.833 1.00 75.44 167 ASN A O 1
ATOM 1253 N N . PHE A 1 168 ? -22.073 -9.218 29.904 1.00 71.38 168 PHE A N 1
ATOM 1254 C CA . PHE A 1 168 ? -20.731 -8.942 30.434 1.00 71.38 168 PHE A CA 1
ATOM 1255 C C . PHE A 1 168 ? -19.808 -10.151 30.263 1.00 71.38 168 PHE A C 1
ATOM 1257 O O . PHE A 1 168 ? -20.047 -11.196 30.858 1.00 71.38 168 PHE A O 1
ATOM 1264 N N . GLU A 1 169 ? -18.728 -9.973 29.498 1.00 65.81 169 GLU A N 1
ATOM 1265 C CA . GLU A 1 169 ? -17.688 -10.996 29.298 1.00 65.81 169 GLU A CA 1
ATOM 1266 C C . GLU A 1 169 ? -16.685 -11.087 30.452 1.00 65.81 169 GLU A C 1
ATOM 1268 O O . GLU A 1 169 ? -16.051 -12.119 30.621 1.00 65.81 169 GLU A O 1
ATOM 1273 N N . SER A 1 170 ? -16.524 -10.027 31.253 1.00 68.31 170 SER A N 1
ATOM 1274 C CA . SER A 1 170 ? -15.655 -10.066 32.432 1.00 68.31 170 SER A CA 1
ATOM 1275 C C . SER A 1 170 ? -16.142 -9.156 33.555 1.00 68.31 170 SER A C 1
ATOM 1277 O O . SER A 1 170 ? -16.648 -8.049 33.339 1.00 68.31 170 SER A O 1
ATOM 1279 N N . LEU A 1 171 ? -15.974 -9.633 34.784 1.00 72.19 171 LEU A N 1
ATOM 1280 C CA . LEU A 1 171 ? -16.365 -8.983 36.025 1.00 72.19 171 LEU A CA 1
ATOM 1281 C C . LEU A 1 171 ? -15.131 -8.758 36.899 1.00 72.19 171 LEU A C 1
ATOM 1283 O O . LEU A 1 171 ? -14.259 -9.617 37.064 1.00 72.19 171 LEU A O 1
ATOM 1287 N N . ARG A 1 172 ? -15.055 -7.570 37.501 1.00 67.62 172 ARG A N 1
ATOM 1288 C CA . ARG A 1 172 ? -13.967 -7.230 38.418 1.00 67.62 172 ARG A CA 1
ATOM 1289 C C . ARG A 1 172 ? -14.310 -7.669 39.839 1.00 67.62 172 ARG A C 1
ATOM 1291 O O . ARG A 1 172 ? -15.332 -7.258 40.394 1.00 67.62 172 ARG A O 1
ATOM 1298 N N . TRP A 1 173 ? -13.402 -8.432 40.441 1.00 68.06 173 TRP A N 1
ATOM 1299 C CA . TRP A 1 173 ? -13.475 -8.845 41.839 1.00 68.06 173 TRP A CA 1
ATOM 1300 C C . TRP A 1 173 ? -12.841 -7.786 42.741 1.00 68.06 173 TRP A C 1
ATOM 1302 O O . TRP A 1 173 ? -11.703 -7.352 42.521 1.00 68.06 173 TRP A O 1
ATOM 1312 N N . CYS A 1 174 ? -13.568 -7.385 43.781 1.00 67.12 174 CYS A N 1
ATOM 1313 C CA . CYS A 1 174 ? -13.096 -6.473 44.816 1.00 67.12 174 CYS A CA 1
ATOM 1314 C C . CYS A 1 174 ? -13.140 -7.140 46.193 1.00 67.12 174 CYS A C 1
ATOM 1316 O O . CYS A 1 174 ? -14.002 -7.972 46.467 1.00 67.12 174 CYS A O 1
ATOM 1318 N N . SER A 1 175 ? -12.219 -6.762 47.084 1.00 61.84 175 SER A N 1
ATOM 1319 C CA . SER A 1 175 ? -12.171 -7.342 48.435 1.00 61.84 175 SER A CA 1
ATOM 1320 C C . SER A 1 175 ? -13.441 -7.069 49.240 1.00 61.84 175 SER A C 1
ATOM 1322 O O . SER A 1 175 ? -13.939 -7.969 49.903 1.00 61.84 175 SER A O 1
ATOM 1324 N N . THR A 1 176 ? -13.998 -5.861 49.124 1.00 63.53 176 THR A N 1
ATOM 1325 C CA . THR A 1 176 ? -15.283 -5.458 49.713 1.00 63.53 176 THR A CA 1
ATOM 1326 C C . THR A 1 176 ? -15.908 -4.369 48.841 1.00 63.53 176 THR A C 1
ATOM 1328 O O . THR A 1 176 ? -15.192 -3.504 48.342 1.00 63.53 176 THR A O 1
ATOM 1331 N N . THR A 1 177 ? -17.235 -4.330 48.694 1.00 61.69 177 THR A N 1
ATOM 1332 C CA . THR A 1 177 ? -17.959 -3.303 47.908 1.00 61.69 177 THR A CA 1
ATOM 1333 C C . THR A 1 177 ? -17.636 -1.861 48.346 1.00 61.69 177 THR A C 1
ATOM 1335 O O . THR A 1 177 ? -17.642 -0.952 47.520 1.00 61.69 177 THR A O 1
ATOM 1338 N N . ARG A 1 178 ? -17.248 -1.652 49.618 1.00 58.78 178 ARG A N 1
ATOM 1339 C CA . ARG A 1 178 ? -16.702 -0.385 50.159 1.00 58.78 178 ARG A CA 1
ATOM 1340 C C . ARG A 1 178 ? -15.188 -0.173 49.971 1.00 58.78 178 ARG A C 1
ATOM 1342 O O . ARG A 1 178 ? -14.759 0.970 49.859 1.00 58.78 178 ARG A O 1
ATOM 1349 N N . ARG A 1 179 ? -14.357 -1.225 49.954 1.00 59.84 179 ARG A N 1
ATOM 1350 C CA . ARG A 1 179 ? -12.899 -1.132 49.729 1.00 59.84 179 ARG A CA 1
ATOM 1351 C C . ARG A 1 179 ? -12.618 -1.536 48.287 1.00 59.84 179 ARG A C 1
ATOM 1353 O O . ARG A 1 179 ? -12.484 -2.715 47.980 1.00 59.84 179 ARG A O 1
ATOM 1360 N N . MET A 1 180 ? -12.491 -0.542 47.410 1.00 61.38 180 MET A N 1
ATOM 1361 C CA . MET A 1 180 ? -12.240 -0.709 45.971 1.00 61.38 180 MET A CA 1
ATOM 1362 C C . MET A 1 180 ? -10.813 -1.206 45.647 1.00 61.38 180 MET A C 1
ATOM 1364 O O . MET A 1 180 ? -10.142 -0.666 44.770 1.00 61.38 180 MET A O 1
ATOM 1368 N N . ARG A 1 181 ? -10.313 -2.229 46.351 1.00 66.00 181 ARG A N 1
ATOM 1369 C CA . ARG A 1 181 ? -9.074 -2.921 45.983 1.00 66.00 181 ARG A CA 1
ATOM 1370 C C . ARG A 1 181 ? -9.412 -4.019 44.985 1.00 66.00 181 ARG A C 1
ATOM 1372 O O . ARG A 1 181 ? -10.195 -4.913 45.293 1.00 66.00 181 ARG A O 1
ATOM 1379 N N . SER A 1 182 ? -8.836 -3.919 43.791 1.00 63.59 182 SER A N 1
ATOM 1380 C CA . SER A 1 182 ? -8.952 -4.935 42.745 1.00 63.59 182 SER A CA 1
ATOM 1381 C C . SER A 1 182 ? -8.211 -6.195 43.184 1.00 63.59 182 SER A C 1
ATOM 1383 O O . SER A 1 182 ? -7.018 -6.121 43.467 1.00 63.59 182 SER A O 1
ATOM 1385 N N . LEU A 1 183 ? -8.911 -7.326 43.246 1.00 70.69 183 LEU A N 1
ATOM 1386 C CA . LEU A 1 183 ? -8.323 -8.644 43.520 1.00 70.69 183 LEU A CA 1
ATOM 1387 C C . LEU A 1 183 ? -8.097 -9.456 42.236 1.00 70.69 183 LEU A C 1
ATOM 1389 O O . LEU A 1 183 ? -7.334 -10.413 42.248 1.00 70.69 183 LEU A O 1
ATOM 1393 N N . GLY A 1 184 ? -8.730 -9.060 41.128 1.00 69.12 184 GLY A N 1
ATOM 1394 C CA . GLY A 1 184 ? -8.589 -9.699 39.820 1.00 69.12 184 GLY A CA 1
ATOM 1395 C C . GLY A 1 184 ? -9.762 -9.376 38.893 1.00 69.12 184 GLY A C 1
ATOM 1396 O O . GLY A 1 184 ? -10.735 -8.740 39.307 1.00 69.12 184 GLY A O 1
ATOM 1397 N N . MET A 1 185 ? -9.670 -9.807 37.636 1.00 63.97 185 MET A N 1
ATOM 1398 C CA . MET A 1 185 ? -10.780 -9.838 36.674 1.00 63.97 185 MET A CA 1
ATOM 1399 C C . MET A 1 185 ? -10.942 -11.281 36.188 1.00 63.97 185 MET A C 1
ATOM 1401 O O . MET A 1 185 ? -9.937 -11.968 35.995 1.00 63.97 185 MET A O 1
ATOM 1405 N N . ARG A 1 186 ? -12.186 -11.742 36.059 1.00 55.97 186 ARG A N 1
ATOM 1406 C CA . ARG A 1 186 ? -12.554 -13.028 35.455 1.00 55.97 186 ARG A CA 1
ATOM 1407 C C . ARG A 1 186 ? -13.694 -12.819 34.487 1.00 55.97 186 ARG A C 1
ATOM 1409 O O . ARG A 1 186 ? -14.560 -11.980 34.820 1.00 55.97 186 ARG A O 1
#

Organism: NCBI:txid282301

Secondary structure (DSSP, 8-state):
-HHHHHHHHHHHHHHHHHHHSSS---SHHHHHHHHHHHHHHHHHHTT---THHHHHHHHHHHHHHHT-SHHHHHHHHHH--GGGHHHHHHHHHHHHHHHHHTTPPPHHHHHHHHHT-----SS-HHHHHHHHTS-HHHHSPPTTTS-EEETT--HHHHHHHHHH-TT-S--EEEEETTEEEEEEE-

Foldseek 3Di:
DVVLVVVLVVLVVVLVVVVPDPDPDDNQVSQLQSQLSVQCVVCVVVVNRDSLSSLQSSLQRSLLQALHLCSLVVSCVVVVDPVNSVSSSVSNVVSSVVCVVVVHDHNVVVVCVVVVPPDDPPPDPVVVVVVVPDDPCNVDDPPVPAAEDEPPDDPVVVVVVCVVPVPDPKHFYDPGPVHRDTPDMD

Sequence (186 aa):
MLLLLHFALLKLVSAAVTLTLAIPTGVFMPTFVAGAAIGRLYGELSGHDHPVWFVLAGAAFSGAATGTLSTSLIVFEVTGDISLIIPTILSVLIANFAMHACGTLPFYDLGIRIKRLPHAPITSPILLARCSKIKVSQVMLPPERAVKIGLGDTNDALRKLLRRHPNFESLRWCSTTRRMRSLGMR

Radius of gyration: 27.19 Å; chains: 1; bounding box: 52×31×79 Å

InterPro domains:
  IPR001807 Chloride channel [PF00654] (2-97)
  IPR001807 Chloride channel [PR00762] (23-43)
  IPR001807 Chloride channel [PR00762] (51-67)
  IPR001807 Chloride channel [PR00762] (68-87)
  IPR001807 Chloride channel [PR00762] (107-121)
  IPR014743 Chloride channel, core [SSF81340] (2-121)
  IPR050970 Voltage-gated chloride channel [PTHR45720] (2-184)